Protein 5M3Q (pdb70)

B-factor: mean 19.43, std 13.29, range [6.08, 85.75]

Foldseek 3Di:
DAAAADPNHLQLLQQKADEQAEIEGEPDDCPRGVVVVCVVPPPPHFYQHAAALNHRRANQQWAAYNQEIEGAPSGDPVRVVSCCVGGDVRYHYDHDHWPPGHPLQAWADEQAEIEGQQPTDPVRVVVCCVRSVYHYHHDAALNHRSQSQAKEDELAAIEGFQNGDPVNQVVVCVVSVHHYDYDAFLQRHRRVNRAWYDYLADIYGHPSGDPVNVVVVCVRSVHD

CATH classification: 3.75.10.10

Solvent-accessible surface area: 9666 Å² total; per-residue (Å²): 42,38,83,0,51,5,73,135,30,28,50,0,10,10,25,2,14,14,6,16,19,0,0,0,0,5,87,47,48,58,111,60,2,37,52,22,0,49,79,81,0,113,139,95,15,50,32,1,115,4,33,0,33,58,53,118,59,0,9,74,34,4,9,13,4,107,70,0,0,0,0,21,75,92,3,60,102,151,12,10,107,82,0,112,130,32,6,46,150,117,16,110,13,81,81,6,96,29,204,88,36,26,7,13,16,0,6,13,17,8,9,119,7,0,0,0,12,42,96,8,127,192,121,11,45,112,54,0,34,104,10,0,30,12,107,22,57,82,50,52,1,21,136,63,58,54,0,10,8,34,2,7,11,4,27,55,0,0,1,0,4,55,162,6,55,114,144,67,21,82,116,4,28,92,60,14,67,11,78,16,55,33,14,26,0,18,159,53,31,46,43,0,14,2,0,3,14,11,4,39,107,10,0,0,0,0,78,52,3,39,73,95,18,18,67,61,0,60,84,12,0,163,34,115

Nearest PDB structures (foldseek):
  5m3q-assembly1_A  TM=1.004E+00  e=3.617E-48  Thermochaetoides thermophila DSM 1495
  8pv4-assembly1_CN  TM=9.825E-01  e=4.942E-41  Thermochaetoides thermophila DSM 1495
  6n8k-assembly1_y  TM=9.741E-01  e=3.025E-37  Saccharomyces cerevisiae S288C
  8esq-assembly1_y  TM=9.742E-01  e=9.336E-37  Schizosaccharomyces pombe
  4v8p-assembly4_HJ  TM=9.833E-01  e=1.460E-33  Tetrahymena thermophila

Organism: Chaetomium thermophilum (strain DSM 1495 / CBS 144.50 / IMI 039719) (NCBI:txid759272)

InterPro domains:
  IPR002769 Translation initiation factor IF6 [MF_00032] (1-246)
  IPR002769 Translation initiation factor IF6 [PF01912] (4-203)
  IPR002769 Translation initiation factor IF6 [PIRSF006413] (1-224)
  IPR002769 Translation initiation factor IF6 [PTHR10784] (1-245)
  IPR002769 Translation initiation factor IF6 [SM00654] (3-204)
  IPR002769 Translation initiation factor IF6 [TIGR00323] (4-224)
  IPR002769 Translation initiation factor IF6 [cd00527] (2-222)

Secondary structure (DSSP, 8-state):
-EEE-BTTB--HHHHEEE-SS-EEEESS--TTTHHHHHHHHTTTS-EEEE-BTTBS-HHHH-EE-SSEEEEETT--HHHHHHHHHHS-TT-EEEEE---SS-HHHHEEE-SSEEEE-TT--HHHHHHHHHHHT-EEEE--BTTBS-HHHHEEE-SS-EEE-TT--HHHHHHHHHHHTS-EEE--BTTTBS-HHHHEEE-SS-EEEETT--HHHHHHHHHHTT--

Radius of gyration: 15.74 Å; Cα contacts (8 Å, |Δi|>4): 594; chains: 1; bounding box: 33×43×39 Å

Sequence (224 aa):
AVRAQFENNSNEVGVFATLTNSYCLVVALGASENFYSVFEAELQDVIPICRTTIAGTRIIGRLTAGNRRKGLLVPTTTTDQQELQHLRNSLPDDIRRIQQRIEERLSALGNVIVCNDHTALIHPDLERETEEIIADVLGVEVFRQTIIADHVLVGSYMMALSNQGGLVHPKTSIIQDQDELSSLLGVPLVVAGSVNRGSNNVIGGGMVVNDWLAVTTGLDTTAPELSSVIEESVFRLG

Structure (mmCIF, N/CA/C/O backbone):
data_5M3Q
#
_entry.id   5M3Q
#
_cell.length_a   54.350
_cell.length_b   63.372
_cell.length_c   78.665
_cell.angle_alpha   90.000
_cell.angle_beta   90.000
_cell.angle_gamma   90.000
#
_symmetry.space_group_name_H-M   'P 21 21 21'
#
loop_
_entity.id
_entity.type
_entity.pdbx_description
1 polymer 'Eukaryotic translation initiation factor 6'
2 non-polymer 'SULFATE ION'
3 non-polymer GLYCEROL
4 water water
#
loop_
_atom_site.group_PDB
_atom_site.id
_atom_site.type_symbol
_atom_site.label_atom_id
_atom_site.label_alt_id
_atom_site.label_comp_id
_atom_site.label_asym_id
_atom_site.label_entity_id
_atom_site.label_seq_id
_atom_site.pdbx_PDB_ins_code
_atom_site.Cartn_x
_atom_site.Cartn_y
_atom_site.Cartn_z
_atom_site.occupancy
_atom_site.B_iso_or_equiv
_atom_site.auth_seq_id
_atom_site.auth_comp_id
_atom_site.auth_asym_id
_atom_site.auth_atom_id
_atom_site.pdbx_PDB_model_num
ATOM 1 N N . ALA A 1 2 ? -8.507 26.369 18.831 1.00 20.31 2 ALA A N 1
ATOM 2 C CA . ALA A 1 2 ? -7.539 25.539 18.092 1.00 16.55 2 ALA A CA 1
ATOM 3 C C . ALA A 1 2 ? -6.247 25.534 18.881 1.00 17.42 2 ALA A C 1
ATOM 4 O O . ALA A 1 2 ? -5.967 26.482 19.659 1.00 20.04 2 ALA A O 1
ATOM 6 N N . VAL A 1 3 ? -5.454 24.472 18.731 1.00 11.32 3 VAL A N 1
ATOM 7 C CA . VAL A 1 3 ? -4.229 24.282 19.489 1.00 11.91 3 VAL A CA 1
ATOM 8 C C . VAL A 1 3 ? -3.096 23.960 18.529 1.00 11.80 3 VAL A C 1
ATOM 9 O O . VAL A 1 3 ? -3.312 23.696 17.343 1.00 12.16 3 VAL A O 1
ATOM 13 N N . ARG A 1 4 ? -1.881 23.968 19.063 1.00 9.75 4 ARG A N 1
ATOM 14 C CA . ARG A 1 4 ? -0.646 23.749 18.310 1.00 8.74 4 ARG A CA 1
ATOM 15 C C . ARG A 1 4 ? 0.098 22.509 18.786 1.00 9.01 4 ARG A C 1
ATOM 16 O O . ARG A 1 4 ? 0.065 22.140 19.972 1.00 11.19 4 ARG A O 1
ATOM 24 N N . ALA A 1 5 ? 0.835 21.861 17.865 1.00 8.05 5 ALA A N 1
ATOM 25 C CA . ALA A 1 5 ? 1.602 20.687 18.221 1.00 9.68 5 ALA A CA 1
ATOM 26 C C . ALA A 1 5 ? 2.808 20.568 17.302 1.00 10.04 5 ALA A C 1
ATOM 27 O O . ALA A 1 5 ? 2.895 21.223 16.262 1.00 9.77 5 ALA A O 1
ATOM 29 N N . GLN A 1 6 ? 3.727 19.671 17.691 1.00 10.23 6 GLN A N 1
ATOM 30 C CA . GLN A 1 6 ? 4.923 19.394 16.912 1.00 10.54 6 GLN A CA 1
ATOM 31 C C . GLN A 1 6 ? 5.289 17.925 17.150 1.00 9.42 6 GLN A C 1
ATOM 32 O O . GLN A 1 6 ? 5.274 17.463 18.293 1.00 12.46 6 GLN A O 1
ATOM 38 N N . PHE A 1 7 ? 5.629 17.189 16.093 1.00 11.10 7 PHE A N 1
ATOM 39 C CA . PHE A 1 7 ? 6.064 15.811 16.240 1.00 11.32 7 PHE A CA 1
ATOM 40 C C . PHE A 1 7 ? 7.532 15.710 15.882 1.00 12.05 7 PHE A C 1
ATOM 41 O O . PHE A 1 7 ? 7.918 15.928 14.740 1.00 13.08 7 PHE A O 1
ATOM 49 N N . GLU A 1 8 ? 8.358 15.349 16.866 1.00 16.94 8 GLU A N 1
ATOM 50 C CA . GLU A 1 8 ? 9.804 15.170 16.646 1.00 23.37 8 GLU A CA 1
ATOM 51 C C . GLU A 1 8 ? 10.379 16.248 15.734 1.00 21.29 8 GLU A C 1
ATOM 52 O O . GLU A 1 8 ? 10.995 15.975 14.696 1.00 25.12 8 GLU A O 1
ATOM 58 N N A ASN A 1 9 ? 10.110 17.489 16.105 0.36 22.40 9 ASN A N 1
ATOM 59 N N B ASN A 1 9 ? 10.184 17.475 16.150 0.64 21.10 9 ASN A N 1
ATOM 60 C CA A ASN A 1 9 ? 10.686 18.661 15.428 0.36 22.55 9 ASN A CA 1
ATOM 61 C CA B ASN A 1 9 ? 10.714 18.676 15.467 0.64 22.02 9 ASN A CA 1
ATOM 62 C C A ASN A 1 9 ? 10.227 18.768 13.949 0.36 19.10 9 ASN A C 1
ATOM 63 C C B ASN A 1 9 ? 10.005 19.070 14.169 0.64 19.93 9 ASN A C 1
ATOM 64 O O A ASN A 1 9 ? 10.906 19.296 13.054 0.36 15.21 9 ASN A O 1
ATOM 65 O O B ASN A 1 9 ? 10.395 20.094 13.592 0.64 19.80 9 ASN A O 1
ATOM 74 N N . SER A 1 10 ? 8.997 18.334 13.696 1.00 12.23 10 SER A N 1
ATOM 75 C CA . SER A 1 10 ? 8.251 18.730 12.499 1.00 10.10 10 SER A CA 1
ATOM 76 C C . SER A 1 10 ? 6.911 19.345 12.882 1.00 10.65 10 SER A C 1
ATOM 77 O O . SER A 1 10 ? 6.183 18.786 13.709 1.00 10.58 10 SER A O 1
ATOM 80 N N . ASN A 1 11 ? 6.577 20.443 12.223 1.00 9.08 11 ASN A N 1
ATOM 81 C CA . ASN A 1 11 ? 5.262 21.082 12.394 1.00 8.87 11 ASN A CA 1
ATOM 82 C C . ASN A 1 11 ? 4.191 20.528 11.452 1.00 8.00 11 ASN A C 1
ATOM 83 O O . ASN A 1 11 ? 3.077 21.054 11.402 1.00 8.81 11 ASN A O 1
ATOM 88 N N . GLU A 1 12 ? 4.487 19.433 10.736 1.00 7.89 12 GLU A N 1
ATOM 89 C CA . GLU A 1 12 ? 3.525 18.886 9.797 1.00 7.79 12 GLU A CA 1
ATOM 90 C C . GLU A 1 12 ? 2.580 17.896 10.473 1.00 9.52 12 GLU A C 1
ATOM 91 O O . GLU A 1 12 ? 2.648 16.664 10.317 1.00 8.03 12 GLU A O 1
ATOM 97 N N . VAL A 1 13 ? 1.658 18.477 11.270 1.00 7.97 13 VAL A N 1
ATOM 98 C CA . VAL A 1 13 ? 0.821 17.657 12.161 1.00 8.13 13 VAL A CA 1
ATOM 99 C C . VAL A 1 13 ? 0.028 16.638 11.367 1.00 8.06 13 VAL A C 1
ATOM 100 O O . VAL A 1 13 ? -0.134 15.483 11.808 1.00 8.75 13 VAL A O 1
ATOM 104 N N . GLY A 1 14 ? -0.491 17.028 10.176 1.00 7.95 14 GLY A N 1
ATOM 105 C CA . GLY A 1 14 ? -1.294 16.125 9.367 1.00 7.86 14 GLY A CA 1
ATOM 106 C C . GLY A 1 14 ? -0.522 14.974 8.776 1.00 8.12 14 GLY A C 1
ATOM 107 O O . GLY A 1 14 ? -1.157 14.011 8.347 1.00 9.89 14 GLY A O 1
ATOM 108 N N . VAL A 1 15 ? 0.809 15.031 8.768 1.00 7.31 15 VAL A N 1
ATOM 109 C CA . VAL A 1 15 ? 1.573 13.884 8.296 1.00 8.49 15 VAL A CA 1
ATOM 110 C C . VAL A 1 15 ? 1.614 12.800 9.347 1.00 8.46 15 VAL A C 1
ATOM 111 O O . VAL A 1 15 ? 1.724 11.605 9.011 1.00 8.64 15 VAL A O 1
ATOM 115 N N . PHE A 1 16 ? 1.509 13.167 10.638 1.00 7.67 16 PHE A N 1
ATOM 116 C CA . PHE A 1 16 ? 1.752 12.236 11.755 1.00 7.83 16 PHE A CA 1
ATOM 117 C C . PHE A 1 16 ? 0.506 11.944 12.577 1.00 8.52 16 PHE A C 1
ATOM 118 O O . PHE A 1 16 ? 0.596 11.284 13.638 1.00 8.38 16 PHE A O 1
ATOM 126 N N . ALA A 1 17 ? -0.671 12.445 12.168 1.00 8.16 17 ALA A N 1
ATOM 127 C CA . ALA A 1 17 ? -1.899 12.198 12.895 1.00 7.51 17 ALA A CA 1
ATOM 128 C C . ALA A 1 17 ? -3.092 12.189 11.959 1.00 7.87 17 ALA A C 1
ATOM 129 O O . ALA A 1 17 ? -3.040 12.781 10.876 1.00 8.86 17 ALA A O 1
ATOM 131 N N . THR A 1 18 ? -4.165 11.480 12.365 1.00 9.77 18 THR A N 1
ATOM 132 C CA . THR A 1 18 ? -5.459 11.458 11.674 1.00 10.17 18 THR A CA 1
ATOM 133 C C . THR A 1 18 ? -6.505 11.782 12.731 1.00 13.15 18 THR A C 1
ATOM 134 O O . THR A 1 18 ? -6.489 11.180 13.804 1.00 16.84 18 THR A O 1
ATOM 138 N N . LEU A 1 19 ? -7.360 12.763 12.504 1.00 9.06 19 LEU A N 1
ATOM 139 C CA . LEU A 1 19 ? -8.405 13.127 13.451 1.00 9.01 19 LEU A CA 1
ATOM 140 C C . LEU A 1 19 ? -9.760 13.083 12.760 1.00 10.79 19 LEU A C 1
ATOM 141 O O . LEU A 1 19 ? -9.924 13.676 11.685 1.00 11.30 19 LEU A O 1
ATOM 146 N N . THR A 1 20 ? -10.695 12.341 13.331 1.00 9.20 20 THR A N 1
ATOM 147 C CA . THR A 1 20 ? -12.071 12.242 12.808 1.00 9.43 20 THR A CA 1
ATOM 148 C C . THR A 1 20 ? -13.033 12.554 13.943 1.00 9.42 20 THR A C 1
ATOM 149 O O . THR A 1 20 ? -12.641 12.855 15.092 1.00 10.42 20 THR A O 1
ATOM 153 N N . ASN A 1 21 ? -14.344 12.541 13.602 1.00 11.28 21 ASN A N 1
ATOM 154 C CA . ASN A 1 21 ? -15.322 12.780 14.656 1.00 11.82 21 ASN A CA 1
ATOM 155 C C . ASN A 1 21 ? -15.527 11.600 15.589 1.00 13.15 21 ASN A C 1
ATOM 156 O O . ASN A 1 21 ? -16.185 11.789 16.617 1.00 15.56 21 ASN A O 1
ATOM 161 N N . SER A 1 22 ? -14.889 10.457 15.327 1.00 10.28 22 SER A N 1
ATOM 162 C CA . SER A 1 22 ? -15.067 9.343 16.236 1.00 10.28 22 SER A CA 1
ATOM 163 C C . SER A 1 22 ? -13.763 8.732 16.738 1.00 10.32 22 SER A C 1
ATOM 164 O O . SER A 1 22 ? -13.836 7.873 17.649 1.00 11.69 22 SER A O 1
ATOM 167 N N . TYR A 1 23 ? -12.589 9.160 16.250 1.00 8.77 23 TYR A N 1
ATOM 168 C CA . TYR A 1 23 ? -11.329 8.595 16.772 1.00 9.74 23 TYR A CA 1
ATOM 169 C C . TYR A 1 23 ? -10.186 9.497 16.350 1.00 8.97 23 TYR A C 1
ATOM 170 O O . TYR A 1 23 ? -10.327 10.345 15.446 1.00 9.56 23 TYR A O 1
ATOM 179 N N . CYS A 1 24 ? -9.018 9.255 16.939 1.00 8.93 24 CYS A N 1
ATOM 180 C CA . CYS A 1 24 ? -7.798 9.975 16.610 1.00 9.06 24 CYS A CA 1
ATOM 181 C C . CYS A 1 24 ? -6.656 8.997 16.533 1.00 10.55 24 CYS A C 1
ATOM 182 O O . CYS A 1 24 ? -6.559 8.171 17.422 1.00 10.26 24 CYS A O 1
ATOM 185 N N . LEU A 1 25 ? -5.833 9.045 15.465 1.00 8.10 25 LEU A N 1
ATOM 186 C CA . LEU A 1 25 ? -4.625 8.233 15.379 1.00 7.84 25 LEU A CA 1
ATOM 187 C C . LEU A 1 25 ? -3.442 9.154 15.510 1.00 8.26 25 LEU A C 1
ATOM 188 O O . LEU A 1 25 ? -3.418 10.231 14.893 1.00 9.75 25 LEU A O 1
ATOM 193 N N A VAL A 1 26 ? -2.454 8.759 16.308 0.46 8.74 26 VAL A N 1
ATOM 194 N N B VAL A 1 26 ? -2.432 8.720 16.290 0.54 8.21 26 VAL A N 1
ATOM 195 C CA A VAL A 1 26 ? -1.213 9.539 16.343 0.46 9.48 26 VAL A CA 1
ATOM 196 C CA B VAL A 1 26 ? -1.212 9.505 16.570 0.54 7.54 26 VAL A CA 1
ATOM 197 C C A VAL A 1 26 ? -0.027 8.606 16.244 0.46 8.61 26 VAL A C 1
ATOM 198 C C B VAL A 1 26 ? 0.019 8.620 16.370 0.54 10.05 26 VAL A C 1
ATOM 199 O O A VAL A 1 26 ? -0.055 7.453 16.699 0.46 11.30 26 VAL A O 1
ATOM 200 O O B VAL A 1 26 ? 0.058 7.481 16.862 0.54 8.81 26 VAL A O 1
ATOM 207 N N . ALA A 1 27 ? 1.051 9.147 15.686 1.00 9.27 27 ALA A N 1
ATOM 208 C CA . ALA A 1 27 ? 2.268 8.384 15.481 1.00 9.63 27 ALA A CA 1
ATOM 209 C C . ALA A 1 27 ? 2.889 8.002 16.812 1.00 11.90 27 ALA A C 1
ATOM 210 O O . ALA A 1 27 ? 2.899 8.780 17.755 1.00 14.05 27 ALA A O 1
ATOM 212 N N . LEU A 1 28 ? 3.391 6.757 16.865 1.00 15.91 28 LEU A N 1
ATOM 213 C CA . LEU A 1 28 ? 4.208 6.365 18.009 1.00 19.30 28 LEU A CA 1
ATOM 214 C C . LEU A 1 28 ? 5.434 7.262 18.096 1.00 24.70 28 LEU A C 1
ATOM 215 O O . LEU A 1 28 ? 6.146 7.468 17.106 1.00 28.41 28 LEU A O 1
ATOM 220 N N . GLY A 1 29 ? 5.715 7.760 19.272 1.00 38.26 29 GLY A N 1
ATOM 221 C CA . GLY A 1 29 ? 6.984 8.460 19.386 1.00 45.05 29 GLY A CA 1
ATOM 222 C C . GLY A 1 29 ? 7.012 9.269 20.663 1.00 59.15 29 GLY A C 1
ATOM 223 O O . GLY A 1 29 ? 6.301 8.963 21.623 1.00 55.81 29 GLY A O 1
ATOM 224 N N . ALA A 1 30 ? 7.836 10.311 20.636 1.00 68.12 30 ALA A N 1
ATOM 225 C CA . ALA A 1 30 ? 7.961 11.205 21.777 1.00 69.20 30 ALA A CA 1
ATOM 226 C C . ALA A 1 30 ? 6.625 11.903 22.077 1.00 64.60 30 ALA A C 1
ATOM 227 O O . ALA A 1 30 ? 6.082 12.613 21.217 1.00 65.20 30 ALA A O 1
ATOM 229 N N . SER A 1 31 ? 6.110 11.690 23.311 1.00 49.28 31 SER A N 1
ATOM 230 C CA . SER A 1 31 ? 4.784 12.170 23.741 1.00 39.21 31 SER A CA 1
ATOM 231 C C . SER A 1 31 ? 4.682 13.688 23.761 1.00 31.84 31 SER A C 1
ATOM 232 O O . SER A 1 31 ? 3.581 14.263 23.620 1.00 37.50 31 SER A O 1
ATOM 235 N N . GLU A 1 32 ? 5.800 14.350 23.986 1.00 41.48 32 GLU A N 1
ATOM 236 C CA . GLU A 1 32 ? 5.787 15.729 24.454 1.00 46.81 32 GLU A CA 1
ATOM 237 C C . GLU A 1 32 ? 5.376 16.657 23.322 1.00 41.77 32 GLU A C 1
ATOM 238 O O . GLU A 1 32 ? 5.917 16.595 22.213 1.00 42.13 32 GLU A O 1
ATOM 244 N N . ASN A 1 33 ? 4.376 17.484 23.592 1.00 45.47 33 ASN A N 1
ATOM 245 C CA . ASN A 1 33 ? 3.841 18.449 22.633 1.00 33.16 33 ASN A CA 1
ATOM 246 C C . ASN A 1 33 ? 3.296 17.784 21.360 1.00 30.44 33 ASN A C 1
ATOM 247 O O . ASN A 1 33 ? 3.111 18.502 20.376 1.00 22.09 33 ASN A O 1
ATOM 252 N N . PHE A 1 34 ? 3.058 16.436 21.358 1.00 27.10 34 PHE A N 1
ATOM 253 C CA . PHE A 1 34 ? 2.272 15.760 20.295 1.00 21.62 34 PHE A CA 1
ATOM 254 C C . PHE A 1 34 ? 1.156 14.880 20.897 1.00 12.94 34 PHE A C 1
ATOM 255 O O . PHE A 1 34 ? 0.078 15.410 21.039 1.00 14.78 34 PHE A O 1
ATOM 263 N N . TYR A 1 35 ? 1.340 13.591 21.249 1.00 15.17 35 TYR A N 1
ATOM 264 C CA . TYR A 1 35 ? 0.235 12.863 21.901 1.00 12.68 35 TYR A CA 1
ATOM 265 C C . TYR A 1 35 ? -0.377 13.662 23.061 1.00 13.76 35 TYR A C 1
ATOM 266 O O . TYR A 1 35 ? -1.612 13.711 23.189 1.00 14.10 35 TYR A O 1
ATOM 275 N N . SER A 1 36 ? 0.458 14.267 23.918 1.00 14.88 36 SER A N 1
ATOM 276 C CA . SER A 1 36 ? -0.066 15.012 25.082 1.00 12.36 36 SER A CA 1
ATOM 277 C C . SER A 1 36 ? -1.062 16.093 24.686 1.00 13.67 36 SER A C 1
ATOM 278 O O . SER A 1 36 ? -1.989 16.421 25.430 1.00 14.17 36 SER A O 1
ATOM 281 N N . VAL A 1 37 ? -0.820 16.756 23.550 1.00 12.45 37 VAL A N 1
ATOM 282 C CA . VAL A 1 37 ? -1.729 17.801 23.106 1.00 12.52 37 VAL A CA 1
ATOM 283 C C . VAL A 1 37 ? -3.086 17.211 22.755 1.00 11.79 37 VAL A C 1
ATOM 284 O O . VAL A 1 37 ? -4.128 17.734 23.157 1.00 13.07 37 VAL A O 1
ATOM 288 N N . PHE A 1 38 ? -3.094 16.139 21.948 1.00 10.99 38 PH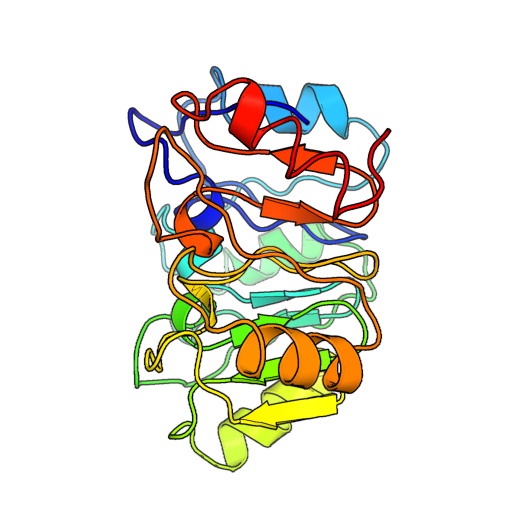E A N 1
ATOM 289 C CA . PHE A 1 38 ? -4.369 15.495 21.624 1.00 10.30 38 PHE A CA 1
ATOM 290 C C . PHE A 1 38 ? -5.076 14.986 22.884 1.00 11.62 38 PHE A C 1
ATOM 291 O O . PHE A 1 38 ? -6.307 15.127 22.990 1.00 13.22 38 PHE A O 1
ATOM 299 N N . GLU A 1 39 ? -4.324 14.326 23.799 1.00 11.17 39 GLU A N 1
ATOM 300 C CA . GLU A 1 39 ? -4.950 13.761 25.003 1.00 12.32 39 GLU A CA 1
ATOM 301 C C . GLU A 1 39 ? -5.569 14.848 25.884 1.00 14.91 39 GLU A C 1
ATOM 302 O O . GLU A 1 39 ? -6.692 14.672 26.395 1.00 17.49 39 GLU A O 1
ATOM 308 N N . ALA A 1 40 ? -4.905 16.006 25.977 1.00 12.91 40 ALA A N 1
ATOM 309 C CA . ALA A 1 40 ? -5.440 17.092 26.808 1.00 15.59 40 ALA A CA 1
ATOM 310 C C . ALA A 1 40 ? -6.764 17.587 26.263 1.00 17.62 40 ALA A C 1
ATOM 311 O O . ALA A 1 40 ? -7.686 17.905 27.028 1.00 22.19 40 ALA A O 1
ATOM 313 N N . GLU A 1 41 ? -6.917 17.589 24.932 1.00 14.43 41 GLU A N 1
ATOM 314 C CA . GLU A 1 41 ? -8.168 18.037 24.355 1.00 17.86 41 GLU A CA 1
ATOM 315 C C . GLU A 1 41 ? -9.218 16.926 24.280 1.00 20.25 41 GLU A C 1
ATOM 316 O O . GLU A 1 41 ? -10.408 17.197 24.482 1.00 26.60 41 GLU A O 1
ATOM 322 N N . LEU A 1 42 ? -8.831 15.684 24.019 1.00 16.20 42 LEU A N 1
ATOM 323 C CA . LEU A 1 42 ? -9.776 14.604 23.701 1.00 16.05 42 LEU A CA 1
ATOM 324 C C . LEU A 1 42 ? -9.998 13.576 24.807 1.00 30.00 42 LEU A C 1
ATOM 325 O O . LEU A 1 42 ? -10.762 12.619 24.582 1.00 33.51 42 LEU A O 1
ATOM 330 N N . GLN A 1 43 ? -9.332 13.695 25.958 1.00 25.43 43 GLN A N 1
ATOM 331 C CA . GLN A 1 43 ? -9.418 12.634 26.963 1.00 38.25 43 GLN A CA 1
ATOM 332 C C . GLN A 1 43 ? -10.862 12.261 27.265 1.00 30.57 43 GLN A C 1
ATOM 333 O O . GLN A 1 43 ? -11.690 13.117 27.583 1.00 31.51 43 GLN A O 1
ATOM 339 N N . ASP A 1 44 ? -11.142 10.968 27.158 1.00 44.75 44 ASP A N 1
ATOM 340 C CA . ASP A 1 44 ? -12.465 10.388 27.317 1.00 56.67 44 ASP A CA 1
ATOM 341 C C . ASP A 1 44 ? -13.272 10.505 26.026 1.00 48.07 44 ASP A C 1
ATOM 342 O O . ASP A 1 44 ? -13.894 9.523 25.608 1.00 62.45 44 ASP A O 1
ATOM 347 N N . VAL A 1 45 ? -13.236 11.671 25.365 1.00 19.33 45 VAL A N 1
ATOM 348 C CA . VAL A 1 45 ? -14.312 12.040 24.450 1.00 17.33 45 VAL A CA 1
ATOM 349 C C . VAL A 1 45 ? -14.373 11.070 23.260 1.00 16.02 45 VAL A C 1
ATOM 350 O O . VAL A 1 45 ? -15.452 10.569 22.871 1.00 18.87 45 VAL A O 1
ATOM 354 N N . ILE A 1 46 ? -13.238 10.911 22.586 1.00 13.84 46 ILE A N 1
ATOM 355 C CA . ILE A 1 46 ? -13.057 9.876 21.563 1.00 13.47 46 ILE A CA 1
ATOM 356 C C . ILE A 1 46 ? -11.738 9.164 21.863 1.00 13.01 46 ILE A C 1
ATOM 357 O O . ILE A 1 46 ? -10.834 9.727 22.494 1.00 13.22 46 ILE A O 1
ATOM 362 N N . PRO A 1 47 ? -11.568 7.939 21.385 1.00 11.33 47 PRO A N 1
ATOM 363 C CA . PRO A 1 47 ? -10.318 7.239 21.645 1.00 11.55 47 PRO A CA 1
ATOM 364 C C . PRO A 1 47 ? -9.172 7.749 20.793 1.00 9.59 47 PRO A C 1
ATOM 365 O O . PRO A 1 47 ? -9.368 8.137 19.614 1.00 11.71 47 PRO A O 1
ATOM 369 N N . ILE A 1 48 ? -7.979 7.689 21.357 1.00 10.13 48 ILE A N 1
ATOM 370 C CA . ILE A 1 48 ? -6.726 7.947 20.656 1.00 8.66 48 ILE A CA 1
ATOM 371 C C . ILE A 1 48 ? -5.993 6.632 20.526 1.00 9.60 48 ILE A C 1
ATOM 372 O O . ILE A 1 48 ? -5.798 5.920 21.527 1.00 15.63 48 ILE A O 1
ATOM 377 N N . CYS A 1 49 ? -5.549 6.300 19.322 1.00 9.91 49 CYS A N 1
ATOM 378 C CA . CYS A 1 49 ? -4.740 5.097 19.081 1.00 9.84 49 CYS A CA 1
ATOM 379 C C . CYS A 1 49 ? -3.349 5.553 18.702 1.00 9.31 49 CYS A C 1
ATOM 380 O O . CYS A 1 49 ? -3.195 6.211 17.662 1.00 10.07 49 CYS A O 1
ATOM 383 N N . ARG A 1 50 ? -2.335 5.139 19.468 1.00 8.95 50 ARG A N 1
ATOM 384 C CA . ARG A 1 50 ? -0.935 5.405 19.144 1.00 8.25 50 ARG A CA 1
ATOM 385 C C . ARG A 1 50 ? -0.435 4.252 18.299 1.00 9.93 50 ARG A C 1
ATOM 386 O O . ARG A 1 50 ? -0.487 3.082 18.732 1.00 12.40 50 ARG A O 1
ATOM 394 N N . THR A 1 51 ? -0.008 4.546 17.074 1.00 9.33 51 THR A N 1
ATOM 395 C CA . THR A 1 51 ? 0.159 3.453 16.112 1.00 9.43 51 THR A CA 1
ATOM 396 C C . THR A 1 51 ? 1.361 3.734 15.205 1.00 9.62 51 THR A C 1
ATOM 397 O O . THR A 1 51 ? 1.789 4.886 15.033 1.00 10.49 51 THR A O 1
ATOM 401 N N . THR A 1 52 ? 1.848 2.672 14.594 1.00 9.88 52 THR A N 1
ATOM 402 C CA . THR A 1 52 ? 2.615 2.727 13.350 1.00 10.59 52 THR A CA 1
ATOM 403 C C . THR A 1 52 ? 1.690 2.306 12.216 1.00 10.08 52 THR A C 1
ATOM 404 O O . THR A 1 52 ? 0.603 1.751 12.437 1.00 11.86 52 THR A O 1
ATOM 408 N N . ILE A 1 53 ? 2.110 2.612 10.981 1.00 9.60 53 ILE A N 1
ATOM 409 C CA . ILE A 1 53 ? 1.421 2.132 9.771 1.00 9.94 53 ILE A CA 1
ATOM 410 C C . ILE A 1 53 ? 2.510 1.677 8.825 1.00 10.73 53 ILE A C 1
ATOM 411 O O . ILE A 1 53 ? 3.466 2.432 8.561 1.00 11.05 53 ILE A O 1
ATOM 416 N N . ALA A 1 54 ? 2.467 0.384 8.460 1.00 11.75 54 ALA A N 1
ATOM 417 C CA . ALA A 1 54 ? 3.517 -0.245 7.650 1.00 11.77 54 ALA A CA 1
ATOM 418 C C . ALA A 1 54 ? 4.871 -0.122 8.315 1.00 13.52 54 ALA A C 1
ATOM 419 O O . ALA A 1 54 ? 5.920 0.001 7.643 1.00 15.17 54 ALA A O 1
ATOM 421 N N . GLY A 1 55 ? 4.856 -0.143 9.637 1.00 11.64 55 GLY A N 1
ATOM 422 C CA . GLY A 1 55 ? 6.031 -0.012 10.484 1.00 14.03 55 GLY A CA 1
ATOM 423 C C . GLY A 1 55 ? 6.606 1.383 10.613 1.00 13.01 55 GLY A C 1
ATOM 424 O O . GLY A 1 55 ? 7.605 1.565 11.315 1.00 15.91 55 GLY A O 1
ATOM 425 N N . THR A 1 56 ? 5.973 2.372 9.986 1.00 10.94 56 THR A N 1
ATOM 426 C CA . THR A 1 56 ? 6.463 3.750 9.990 1.00 11.63 56 THR A CA 1
ATOM 427 C C . THR A 1 56 ? 5.641 4.610 10.923 1.00 9.42 56 THR A C 1
ATOM 428 O O . THR A 1 56 ? 4.548 4.240 11.356 1.00 11.44 56 THR A O 1
ATOM 432 N N . ARG A 1 57 ? 6.173 5.816 11.178 1.00 8.60 57 ARG A N 1
ATOM 433 C CA . ARG A 1 57 ? 5.492 6.836 11.963 1.00 9.08 57 ARG A CA 1
ATOM 434 C C . ARG A 1 57 ? 4.658 7.785 11.088 1.00 8.95 57 ARG A C 1
ATOM 435 O O . ARG A 1 57 ? 4.139 8.780 11.603 1.00 11.37 57 ARG A O 1
ATOM 443 N N . ILE A 1 58 ? 4.549 7.515 9.775 1.00 9.24 58 ILE A N 1
ATOM 444 C CA . ILE A 1 58 ? 3.939 8.498 8.849 1.00 10.40 58 ILE A CA 1
ATOM 445 C C . ILE A 1 58 ? 2.453 8.260 8.772 1.00 10.64 58 ILE A C 1
ATOM 446 O O . ILE A 1 58 ? 1.880 7.971 7.709 1.00 12.43 58 ILE A O 1
ATOM 451 N N . ILE A 1 59 ? 1.787 8.373 9.898 1.00 9.45 59 ILE A N 1
ATOM 452 C CA . ILE A 1 59 ? 0.493 7.674 9.920 1.00 10.33 59 ILE A CA 1
ATOM 453 C C . ILE A 1 59 ? -0.652 8.526 9.352 1.00 12.38 59 ILE A C 1
ATOM 454 O O . ILE A 1 59 ? -1.594 7.981 8.785 1.00 14.09 59 ILE A O 1
ATOM 459 N N . GLY A 1 60 ? -0.576 9.858 9.411 1.00 10.68 60 GLY A N 1
ATOM 460 C CA . GLY A 1 60 ? -1.543 10.688 8.733 1.00 9.35 60 GLY A CA 1
ATOM 461 C C . GLY A 1 60 ? -1.410 10.653 7.225 1.00 10.64 60 GLY A C 1
ATOM 462 O O . GLY A 1 60 ? -2.394 10.585 6.488 1.00 13.24 60 GLY A O 1
ATOM 463 N N . ARG A 1 61 ? -0.185 10.740 6.729 1.00 8.70 61 ARG A N 1
ATOM 464 C CA . ARG A 1 61 ? -0.014 10.719 5.274 1.00 10.32 61 ARG A CA 1
ATOM 465 C C . ARG A 1 61 ? -0.303 9.357 4.658 1.00 8.78 61 ARG A C 1
ATOM 466 O O . ARG A 1 61 ? -0.620 9.270 3.454 1.00 9.83 61 ARG A O 1
ATOM 474 N N . LEU A 1 62 ? -0.215 8.291 5.439 1.00 8.34 62 LEU A N 1
ATOM 475 C CA . LEU A 1 62 ? -0.504 6.970 4.885 1.00 8.24 62 LEU A CA 1
ATOM 476 C C . LEU A 1 62 ? -1.946 6.531 5.020 1.00 11.40 62 LEU A C 1
ATOM 477 O O . LEU A 1 62 ? -2.267 5.501 4.423 1.00 15.04 62 LEU A O 1
ATOM 482 N N . THR A 1 63 ? -2.809 7.298 5.664 1.00 10.80 63 THR A N 1
ATOM 483 C CA . THR A 1 63 ? -4.204 6.855 5.881 1.00 10.29 63 THR A CA 1
ATOM 484 C C . THR A 1 63 ? -5.187 7.942 5.487 1.00 10.95 63 THR A C 1
ATOM 485 O O . THR A 1 63 ? -4.833 9.104 5.304 1.00 13.57 63 THR A O 1
ATOM 489 N N . ALA A 1 64 ? -6.440 7.560 5.339 1.00 10.22 64 ALA A N 1
ATOM 490 C CA . ALA A 1 64 ? -7.520 8.495 5.137 1.00 10.54 64 ALA A CA 1
ATOM 491 C C . ALA A 1 64 ? -8.720 7.922 5.849 1.00 11.47 64 ALA A C 1
ATOM 492 O O . ALA A 1 64 ? -9.067 6.754 5.607 1.00 12.00 64 ALA A O 1
ATOM 494 N N . GLY A 1 65 ? -9.395 8.732 6.657 1.00 9.54 65 GLY A N 1
ATOM 495 C CA . GLY A 1 65 ? -10.540 8.243 7.406 1.00 11.81 65 GLY A CA 1
ATOM 496 C C . GLY A 1 65 ? -11.547 9.310 7.779 1.00 10.58 65 GLY A C 1
ATOM 497 O O . GLY A 1 65 ? -11.282 10.526 7.692 1.00 13.53 65 GLY A O 1
ATOM 498 N N . ASN A 1 66 ? -12.723 8.835 8.135 1.00 10.46 66 ASN A N 1
ATOM 499 C CA . ASN A 1 66 ? -13.757 9.703 8.683 1.00 10.25 66 ASN A CA 1
ATOM 500 C C . ASN A 1 66 ? -14.413 8.981 9.836 1.00 13.17 66 ASN A C 1
ATOM 501 O O . ASN A 1 66 ? -13.853 8.021 10.372 1.00 13.25 66 ASN A O 1
ATOM 506 N N A ARG A 1 67 ? -15.601 9.451 10.244 0.47 13.45 67 ARG A N 1
ATOM 507 N N B ARG A 1 67 ? -15.590 9.436 10.264 0.53 13.08 67 ARG A N 1
ATOM 508 C CA A ARG A 1 67 ? -16.262 8.886 11.408 0.47 16.29 67 ARG A CA 1
ATOM 509 C CA B ARG A 1 67 ? -16.161 8.833 11.454 0.53 16.04 67 ARG A CA 1
ATOM 510 C C A ARG A 1 67 ? -16.646 7.436 11.189 0.47 15.07 67 ARG A C 1
ATOM 511 C C B ARG A 1 67 ? -16.691 7.430 11.196 0.53 15.63 67 ARG A C 1
ATOM 512 O O A ARG A 1 67 ? -16.752 6.710 12.179 0.47 18.81 67 ARG A O 1
ATOM 513 O O B ARG A 1 67 ? -16.988 6.737 12.172 0.53 20.50 67 ARG A O 1
ATOM 528 N N . LYS A 1 68 ? -16.828 6.999 9.930 1.00 13.84 68 LYS A N 1
ATOM 529 C CA . LYS A 1 68 ? -17.350 5.700 9.546 1.00 13.78 68 LYS A CA 1
ATOM 530 C C . LYS A 1 68 ? -16.318 4.654 9.135 1.00 15.65 68 LYS A C 1
ATOM 531 O O . LYS A 1 68 ? -16.595 3.446 9.265 1.00 16.87 68 LYS A O 1
ATOM 537 N N . GLY A 1 69 ? -15.166 5.077 8.589 1.00 13.78 69 GLY A N 1
ATOM 538 C CA . GLY A 1 69 ? -14.249 4.129 7.995 1.00 14.20 69 GLY A CA 1
ATOM 539 C C . GLY A 1 69 ? -12.840 4.684 7.992 1.00 11.82 69 GLY A C 1
ATOM 540 O O . GLY A 1 69 ? -12.611 5.865 8.252 1.00 13.03 69 GLY A O 1
ATOM 541 N N . LEU A 1 70 ? -11.899 3.789 7.756 1.00 10.11 70 LEU A N 1
ATOM 542 C CA . LEU A 1 70 ? -10.468 4.094 7.770 1.00 8.51 70 LEU A CA 1
ATOM 543 C C . LEU A 1 70 ? -9.799 3.280 6.682 1.00 9.72 70 LEU A C 1
ATOM 544 O O . LEU A 1 70 ? -9.889 2.052 6.669 1.00 11.51 70 LEU A O 1
ATOM 549 N N . LEU A 1 71 ? -9.160 3.967 5.753 1.00 9.29 71 LEU A N 1
ATOM 550 C CA . LEU A 1 71 ? -8.383 3.340 4.696 1.00 8.79 71 LEU A CA 1
ATOM 551 C C . LEU A 1 71 ? -6.911 3.358 5.055 1.00 9.21 71 LEU A C 1
ATOM 552 O O . LEU A 1 71 ? -6.380 4.407 5.472 1.00 9.45 71 LEU A O 1
ATOM 557 N N . VAL A 1 72 ? -6.249 2.229 4.864 1.00 9.42 72 VAL A N 1
ATOM 558 C CA . VAL A 1 72 ? -4.833 2.060 5.216 1.00 9.51 72 VAL A CA 1
ATOM 559 C C . VAL A 1 72 ? -4.152 1.383 4.033 1.00 9.91 72 VAL A C 1
ATOM 560 O O . VAL A 1 72 ? -4.808 0.732 3.199 1.00 11.68 72 VAL A O 1
ATOM 564 N N . PRO A 1 73 ? -2.840 1.478 3.928 1.00 9.83 73 PRO A N 1
ATOM 565 C CA . PRO A 1 73 ? -2.171 0.851 2.767 1.00 11.37 73 PRO A CA 1
ATOM 566 C C . PRO A 1 73 ? -2.108 -0.677 2.879 1.00 10.42 73 PRO A C 1
ATOM 567 O O . PRO A 1 73 ? -2.275 -1.280 3.938 1.00 11.20 73 PRO A O 1
ATOM 571 N N . THR A 1 74 ? -1.839 -1.306 1.709 1.00 12.73 74 THR A N 1
ATOM 572 C CA . THR A 1 74 ? -1.742 -2.761 1.687 1.00 11.68 74 THR A CA 1
ATOM 573 C C . THR A 1 74 ? -0.617 -3.295 2.553 1.00 13.49 74 THR A C 1
ATOM 574 O O . THR A 1 74 ? -0.717 -4.442 3.030 1.00 17.07 74 THR A O 1
ATOM 578 N N . THR A 1 75 ? 0.424 -2.503 2.810 1.00 14.47 75 THR A N 1
ATOM 579 C CA . THR A 1 75 ? 1.550 -2.884 3.647 1.00 12.90 75 THR A CA 1
ATOM 580 C C . THR A 1 75 ? 1.263 -2.726 5.139 1.00 13.71 75 THR A C 1
ATOM 581 O O . THR A 1 75 ? 2.184 -2.998 5.938 1.00 16.31 75 THR A O 1
ATOM 585 N N . THR A 1 76 ? 0.067 -2.260 5.525 1.00 10.22 76 THR A N 1
ATOM 586 C CA . THR A 1 76 ? -0.294 -2.279 6.963 1.00 8.91 76 THR A CA 1
ATOM 587 C C . THR A 1 76 ? -0.230 -3.714 7.474 1.00 10.08 76 THR A C 1
ATOM 588 O O . THR A 1 76 ? -0.760 -4.614 6.828 1.00 12.98 76 THR 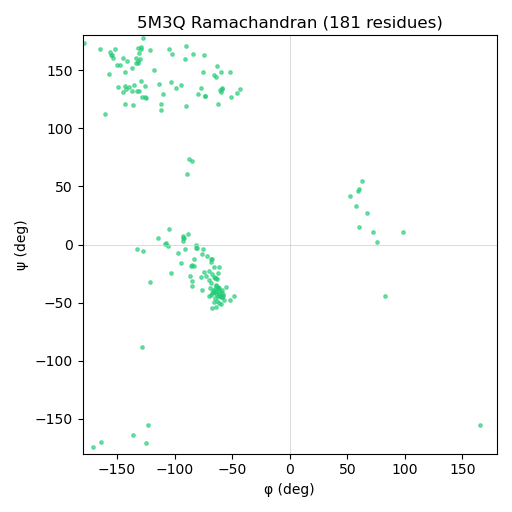A O 1
ATOM 592 N N . THR A 1 77 ? 0.392 -3.892 8.640 1.00 10.74 77 THR A N 1
ATOM 593 C CA . THR A 1 77 ? 0.603 -5.259 9.129 1.00 11.71 77 THR A CA 1
ATOM 594 C C . THR A 1 77 ? -0.634 -5.778 9.868 1.00 12.21 77 THR A C 1
ATOM 595 O O . THR A 1 77 ? -1.487 -5.003 10.339 1.00 12.41 77 THR A O 1
ATOM 599 N N . ASP A 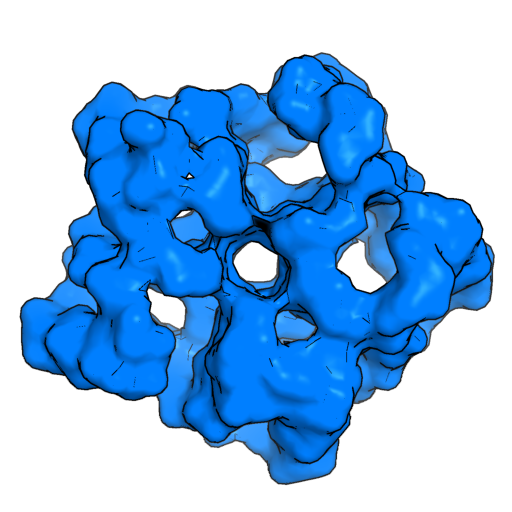1 78 ? -0.663 -7.118 10.043 1.00 14.36 78 ASP A N 1
ATOM 600 C CA . ASP A 1 78 ? -1.718 -7.707 10.851 1.00 13.39 78 ASP A CA 1
ATOM 601 C C . ASP A 1 78 ? -1.677 -7.175 12.288 1.00 11.95 78 ASP A C 1
ATOM 602 O O . ASP A 1 78 ? -2.742 -6.908 12.849 1.00 13.71 78 ASP A O 1
ATOM 607 N N A GLN A 1 79 ? -0.466 -7.055 12.904 0.65 10.70 79 GLN A N 1
ATOM 608 N N B GLN A 1 79 ? -0.508 -6.939 12.867 0.35 11.87 79 GLN A N 1
ATOM 609 C CA A GLN A 1 79 ? -0.322 -6.415 14.235 0.65 10.72 79 GLN A CA 1
ATOM 610 C CA B GLN A 1 79 ? -0.495 -6.435 14.243 0.35 12.02 79 GLN A CA 1
ATOM 611 C C A GLN A 1 79 ? -1.057 -5.070 14.236 0.65 11.92 79 GLN A C 1
ATOM 612 C C B GLN A 1 79 ? -0.903 -4.953 14.319 0.35 10.35 79 GLN A C 1
ATOM 613 O O A GLN A 1 79 ? -1.948 -4.822 15.077 0.65 9.90 79 GLN A O 1
ATOM 614 O O B GLN A 1 79 ? -1.443 -4.481 15.327 0.35 11.28 79 GLN A O 1
ATOM 625 N N . GLU A 1 80 ? -0.724 -4.202 13.245 1.00 10.82 80 GLU A N 1
ATOM 626 C CA . GLU A 1 80 ? -1.256 -2.859 13.267 1.00 9.88 80 GLU A CA 1
ATOM 627 C C . GLU A 1 80 ? -2.761 -2.875 13.116 1.00 10.86 80 GLU A C 1
ATOM 628 O O . GLU A 1 80 ? -3.459 -2.090 13.796 1.00 11.23 80 GLU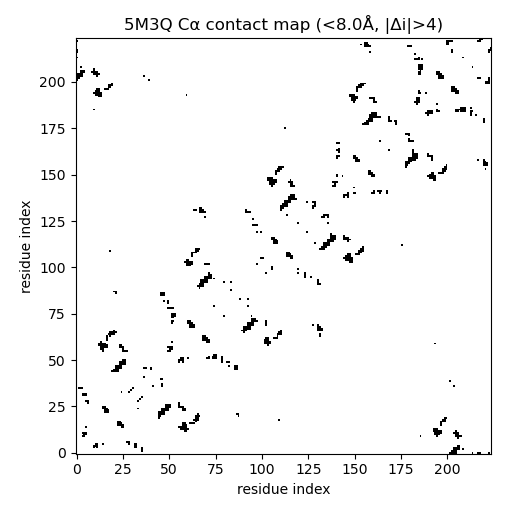 A O 1
ATOM 634 N N . LEU A 1 81 ? -3.307 -3.725 12.209 1.00 9.94 81 LEU A N 1
ATOM 635 C CA . LEU A 1 81 ? -4.755 -3.796 12.048 1.00 10.77 81 LEU A CA 1
ATOM 636 C C . LEU A 1 81 ? -5.442 -4.247 13.331 1.00 10.48 81 LEU A C 1
ATOM 637 O O . LEU A 1 81 ? -6.482 -3.692 13.690 1.00 12.01 81 LEU A O 1
ATOM 642 N N . GLN A 1 82 ? -4.878 -5.249 14.017 1.00 10.23 82 GLN A N 1
ATOM 643 C CA . GLN A 1 82 ? -5.510 -5.734 15.236 1.00 11.09 82 GLN A CA 1
ATOM 644 C C . GLN A 1 82 ? -5.511 -4.660 16.312 1.00 9.81 82 GLN A C 1
ATOM 645 O O . GLN A 1 82 ? -6.485 -4.524 17.069 1.00 11.19 82 GLN A O 1
ATOM 651 N N . HIS A 1 83 ? -4.414 -3.890 16.396 1.00 9.77 83 HIS A N 1
ATOM 652 C CA . HIS A 1 83 ? -4.338 -2.817 17.374 1.00 11.55 83 HIS A CA 1
ATOM 653 C C . HIS A 1 83 ? -5.304 -1.687 17.045 1.00 10.01 83 HIS A C 1
ATOM 654 O O . HIS A 1 83 ? -6.006 -1.208 17.951 1.00 10.93 83 HIS A O 1
ATOM 661 N N . LEU A 1 84 ? -5.387 -1.281 15.764 1.00 9.24 84 LEU A N 1
ATOM 662 C CA . LEU A 1 84 ? -6.374 -0.292 15.381 1.00 8.04 84 LEU A CA 1
ATOM 663 C C . LEU A 1 84 ? -7.776 -0.752 15.746 1.00 9.95 84 LEU A C 1
ATOM 664 O O . LEU A 1 84 ? -8.566 0.026 16.301 1.00 11.08 84 LEU A O 1
ATOM 669 N N . ARG A 1 85 ? -8.127 -2.000 15.402 1.00 9.42 85 ARG A N 1
ATOM 670 C CA . ARG A 1 85 ? -9.466 -2.495 15.694 1.00 11.25 85 ARG A CA 1
ATOM 671 C C . ARG A 1 85 ? -9.733 -2.533 17.195 1.00 12.12 85 ARG A C 1
ATOM 672 O O . ARG A 1 85 ? -10.841 -2.198 17.629 1.00 14.26 85 ARG A O 1
ATOM 680 N N . ASN A 1 86 ? -8.724 -2.863 17.992 1.00 10.10 86 ASN A N 1
ATOM 681 C CA . ASN A 1 86 ? -8.938 -2.891 19.429 1.00 10.46 86 ASN A CA 1
ATOM 682 C C . ASN A 1 86 ? -9.167 -1.518 20.023 1.00 11.92 86 ASN A C 1
ATOM 683 O O . ASN A 1 86 ? -9.909 -1.377 21.010 1.00 14.93 86 ASN A O 1
ATOM 688 N N . SER A 1 87 ? -8.531 -0.488 19.450 1.00 9.70 87 SER A N 1
ATOM 689 C CA . SER A 1 87 ? -8.636 0.870 19.984 1.00 9.90 87 SER A CA 1
ATOM 690 C C . SER A 1 87 ? -9.846 1.647 19.500 1.00 10.89 87 SER A C 1
ATOM 691 O O . SER A 1 87 ? -10.357 2.486 20.257 1.00 15.38 87 SER A O 1
ATOM 694 N N . LEU A 1 88 ? -10.305 1.389 18.259 1.00 11.12 88 LEU A N 1
ATOM 695 C CA . LEU A 1 88 ? -11.295 2.208 17.615 1.00 11.60 88 LEU A CA 1
ATOM 696 C C . LEU A 1 88 ? -12.681 1.664 17.916 1.00 13.19 88 LEU A C 1
ATOM 697 O O . LEU A 1 88 ? -12.854 0.484 18.250 1.00 15.12 88 LEU A O 1
ATOM 702 N N . PRO A 1 89 ? -13.712 2.490 17.777 1.00 12.57 89 PRO A N 1
ATOM 703 C CA . PRO A 1 89 ? -15.080 1.984 17.933 1.00 14.79 89 PRO A CA 1
ATOM 704 C C . PRO A 1 89 ? -15.343 0.743 17.061 1.00 14.10 89 PRO A C 1
ATOM 705 O O . PRO A 1 89 ? -14.850 0.605 15.932 1.00 14.33 89 PRO A O 1
ATOM 709 N N . ASP A 1 90 ? -16.216 -0.159 17.565 1.00 19.66 90 ASP A N 1
ATOM 710 C CA . ASP A 1 90 ? -16.435 -1.403 16.830 1.00 18.30 90 ASP A CA 1
ATOM 711 C C . ASP A 1 90 ? -17.088 -1.218 15.469 1.00 20.14 90 ASP A C 1
ATOM 712 O O . ASP A 1 90 ? -16.946 -2.090 14.600 1.00 27.35 90 ASP A O 1
ATOM 717 N N . ASP A 1 91 ? -17.745 -0.099 15.218 1.00 18.29 91 ASP A N 1
ATOM 718 C CA . ASP A 1 91 ? -18.403 0.042 13.930 1.00 22.75 91 ASP A CA 1
ATOM 719 C C . ASP A 1 91 ? -17.539 0.733 12.863 1.00 23.93 91 ASP A C 1
ATOM 720 O O . ASP A 1 91 ? -18.029 1.010 11.769 1.00 26.56 91 ASP A O 1
ATOM 725 N N . ILE A 1 92 ? -16.262 1.000 13.116 1.00 16.41 92 ILE A N 1
ATOM 726 C CA . ILE A 1 92 ? -15.418 1.555 12.062 1.00 14.74 92 ILE A CA 1
ATOM 727 C C . ILE A 1 92 ? -15.040 0.456 11.089 1.00 15.74 92 ILE A C 1
ATOM 728 O O . ILE A 1 92 ? -14.486 -0.575 11.501 1.00 17.87 92 ILE A O 1
ATOM 733 N N A ARG A 1 93 ? -15.327 0.665 9.805 0.44 12.88 93 ARG A N 1
ATOM 734 N N B ARG A 1 93 ? -15.212 0.717 9.792 0.56 12.22 93 ARG A N 1
ATOM 735 C CA A ARG A 1 93 ? -14.795 -0.195 8.763 0.44 14.20 93 ARG A CA 1
ATOM 736 C CA B ARG A 1 93 ? -14.769 -0.210 8.762 0.56 14.29 93 ARG A CA 1
ATOM 737 C C A ARG A 1 93 ? -13.333 0.181 8.533 0.44 14.51 93 ARG A C 1
ATOM 738 C C B ARG A 1 93 ? -13.332 0.097 8.339 0.56 12.72 93 ARG A C 1
ATOM 739 O O A ARG A 1 93 ? -13.064 1.348 8.227 0.44 12.15 93 ARG A O 1
ATOM 740 O O B ARG A 1 93 ? -13.077 1.106 7.668 0.56 11.98 93 ARG A O 1
ATOM 755 N N . ILE A 1 94 ? -12.395 -0.772 8.724 1.00 13.86 94 ILE A N 1
ATOM 756 C CA . ILE A 1 94 ? -10.962 -0.564 8.466 1.00 13.21 94 ILE A CA 1
ATOM 757 C C . ILE A 1 94 ? -10.558 -1.468 7.318 1.00 15.76 94 ILE A C 1
ATOM 758 O O . ILE A 1 94 ? -10.716 -2.694 7.422 1.00 17.26 94 ILE A O 1
ATOM 763 N N A GLN A 1 95 ? -10.052 -0.881 6.217 0.58 12.71 95 GLN A N 1
ATOM 764 N N B GLN A 1 95 ? -10.032 -0.909 6.243 0.42 13.44 95 GLN A N 1
ATOM 765 C CA A GLN A 1 95 ? -9.785 -1.591 4.966 0.58 13.63 95 GLN A CA 1
ATOM 766 C CA B GLN A 1 95 ? -9.745 -1.735 5.090 0.42 13.14 95 GLN A CA 1
ATOM 767 C C A GLN A 1 95 ? -8.424 -1.257 4.348 0.58 14.69 95 GLN A C 1
ATOM 768 C C B GLN A 1 95 ? -8.445 -1.299 4.436 0.42 14.10 95 GLN A C 1
ATOM 769 O O A GLN A 1 95 ? -8.140 -0.091 4.045 0.58 12.97 95 GLN A O 1
ATOM 770 O O B GLN A 1 95 ? -8.196 -0.101 4.302 0.42 11.05 95 GLN A O 1
ATOM 781 N N . ARG A 1 96 ? -7.608 -2.278 4.091 1.00 13.80 96 ARG A N 1
ATOM 782 C CA . ARG A 1 96 ? -6.451 -2.089 3.214 1.00 13.16 96 ARG A CA 1
ATOM 783 C C . ARG A 1 96 ? -6.902 -1.746 1.799 1.00 14.12 96 ARG A C 1
ATOM 784 O O . ARG A 1 96 ? -7.850 -2.372 1.271 1.00 16.39 96 ARG A O 1
ATOM 792 N N . ILE A 1 97 ? -6.202 -0.822 1.155 1.00 12.33 97 ILE A N 1
ATOM 793 C CA . ILE A 1 97 ? -6.546 -0.431 -0.222 1.00 14.15 97 ILE A CA 1
ATOM 794 C C . ILE A 1 97 ? -5.272 -0.241 -1.025 1.00 13.14 97 ILE A C 1
ATOM 795 O O . ILE A 1 97 ? -4.320 0.403 -0.569 1.00 15.39 97 ILE A O 1
ATOM 800 N N . GLU A 1 98 ? -5.265 -0.794 -2.274 1.00 16.26 98 GLU A N 1
ATOM 801 C CA . GLU A 1 98 ? -4.181 -0.577 -3.206 1.00 16.48 98 GLU A CA 1
ATOM 802 C C . GLU A 1 98 ? -4.341 0.793 -3.866 1.00 16.70 98 GLU A C 1
ATOM 803 O O . GLU A 1 98 ? -5.428 1.136 -4.354 1.00 21.49 98 GLU A O 1
ATOM 809 N N . GLU A 1 99 ? -3.282 1.570 -3.853 1.00 14.93 99 GLU A N 1
ATOM 810 C CA . GLU A 1 99 ? -3.365 2.900 -4.414 1.00 17.81 99 GLU A CA 1
ATOM 811 C C . GLU A 1 99 ? -1.930 3.303 -4.683 1.00 17.09 99 GLU A C 1
ATOM 812 O O . GLU A 1 99 ? -1.153 3.454 -3.735 1.00 21.43 99 GLU A O 1
ATOM 818 N N . ARG A 1 100 ? -1.562 3.441 -5.945 1.00 19.61 100 ARG A N 1
ATOM 819 C CA . ARG A 1 100 ? -0.156 3.586 -6.310 1.00 22.00 100 ARG A CA 1
ATOM 820 C C . ARG A 1 100 ? 0.274 4.974 -6.763 1.00 23.43 100 ARG A C 1
ATOM 821 O O . ARG A 1 100 ? 1.444 5.142 -7.097 1.00 29.24 100 ARG A O 1
ATOM 829 N N . LEU A 1 101 ? -0.608 5.978 -6.788 1.00 18.97 101 LEU A N 1
ATOM 830 C CA . LEU A 1 101 ? -0.219 7.275 -7.328 1.00 19.11 101 LEU A CA 1
ATOM 831 C C . LEU A 1 101 ? 0.640 8.043 -6.360 1.00 20.11 101 LEU A C 1
ATOM 832 O O . LEU A 1 101 ? 1.575 8.728 -6.766 1.00 25.30 101 LEU A O 1
ATOM 837 N N . SER A 1 102 ? 0.322 7.971 -5.071 1.00 18.32 102 SER A N 1
ATOM 838 C CA . SER A 1 102 ? 1.093 8.662 -4.046 1.00 17.19 102 SER A CA 1
ATOM 839 C C . SER A 1 102 ? 0.651 8.004 -2.761 1.00 15.33 102 SER A C 1
ATOM 840 O O . SER A 1 102 ? -0.088 7.016 -2.779 1.00 19.51 102 SER A O 1
ATOM 843 N N . ALA A 1 103 ? 1.046 8.585 -1.641 1.00 13.97 103 ALA A N 1
ATOM 844 C CA . ALA A 1 103 ? 0.519 8.111 -0.369 1.00 16.91 103 ALA A CA 1
ATOM 845 C C . ALA A 1 103 ? -0.970 8.382 -0.255 1.00 13.10 103 ALA A C 1
ATOM 846 O O . AL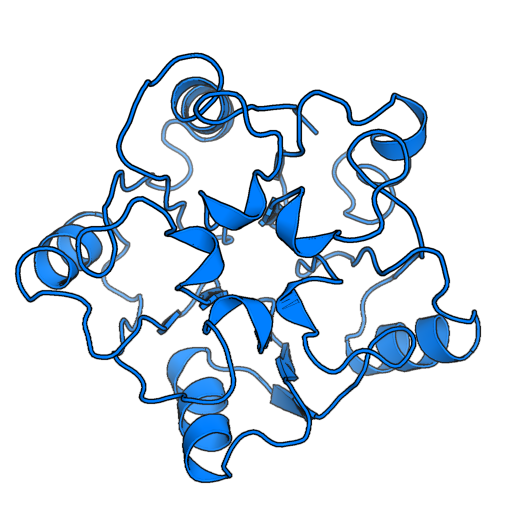A A 1 103 ? -1.488 9.403 -0.761 1.00 13.53 103 ALA A O 1
ATOM 848 N N . LEU A 1 104 ? -1.708 7.466 0.422 1.00 13.90 104 LEU A N 1
ATOM 849 C CA . LEU A 1 104 ? -3.167 7.568 0.507 1.00 13.88 104 LEU A CA 1
ATOM 850 C C . LEU A 1 104 ? -3.628 8.915 0.977 1.00 14.38 104 LEU A C 1
ATOM 851 O O . LEU A 1 104 ? -4.560 9.512 0.442 1.00 17.38 104 LEU A O 1
ATOM 856 N N . GLY A 1 105 ? -3.007 9.415 2.066 1.00 11.12 105 GLY A N 1
ATOM 857 C CA . GLY A 1 105 ? -3.472 10.647 2.572 1.00 13.52 105 GLY A CA 1
ATOM 858 C C . GLY A 1 105 ? -3.200 11.836 1.685 1.00 13.14 105 GLY A C 1
ATOM 859 O O . GLY A 1 105 ? -3.774 12.915 1.893 1.00 16.29 105 GLY A O 1
ATOM 860 N N . ASN A 1 106 ? -2.360 11.691 0.666 1.00 10.71 106 ASN A N 1
ATOM 861 C CA . ASN A 1 106 ? -2.144 12.779 -0.241 1.00 9.69 106 ASN A CA 1
ATOM 862 C C . ASN A 1 106 ? -3.193 12.824 -1.352 1.00 10.85 106 ASN A C 1
ATOM 863 O O . ASN A 1 106 ? -3.382 13.874 -1.963 1.00 12.69 106 ASN A O 1
ATOM 868 N N . VAL A 1 107 ? -3.909 11.721 -1.565 1.00 9.88 107 VAL A N 1
ATOM 869 C CA . VAL A 1 107 ? -4.793 11.652 -2.734 1.00 9.86 107 VAL A CA 1
ATOM 870 C C . VAL A 1 107 ? -6.265 11.712 -2.372 1.00 10.90 107 VAL A C 1
ATOM 871 O O . VAL A 1 107 ? -7.114 11.675 -3.291 1.00 11.14 107 VAL A O 1
ATOM 875 N N . ILE A 1 108 ? -6.600 11.818 -1.095 1.00 10.67 108 ILE A N 1
ATOM 876 C CA . ILE A 1 108 ? -7.983 11.872 -0.605 1.00 9.53 108 ILE A CA 1
ATOM 877 C C . ILE A 1 108 ? -8.077 12.987 0.432 1.00 10.02 108 ILE A C 1
ATOM 878 O O . ILE A 1 108 ? -7.234 13.073 1.334 1.00 11.83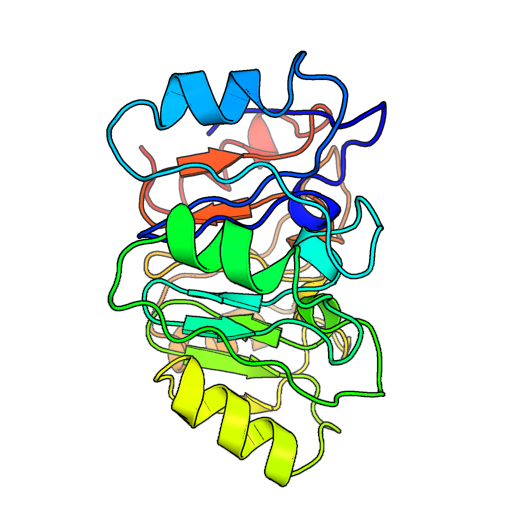 108 ILE A O 1
ATOM 883 N N . VAL A 1 109 ? -9.149 13.790 0.380 1.00 10.58 109 VAL A N 1
ATOM 884 C CA . VAL A 1 109 ? -9.526 14.581 1.560 1.00 11.10 109 VAL A CA 1
ATOM 885 C C . VAL A 1 109 ? -11.018 14.395 1.777 1.00 11.30 109 VAL A C 1
ATOM 886 O O . VAL A 1 109 ? -11.774 14.382 0.800 1.00 11.19 109 VAL A O 1
ATOM 890 N N . CYS A 1 110 ? -11.425 14.105 3.025 1.00 10.36 110 CYS A N 1
ATOM 891 C CA . CYS A 1 110 ? -12.810 13.701 3.256 1.00 10.99 110 CYS A CA 1
ATOM 892 C C . CYS A 1 110 ? -13.347 14.302 4.541 1.00 9.61 110 CYS A C 1
ATOM 893 O O . CYS A 1 110 ? -12.587 14.663 5.448 1.00 12.47 110 CYS A O 1
ATOM 896 N N . ASN A 1 111 ? -14.678 14.377 4.612 1.00 10.07 111 ASN A N 1
ATOM 897 C CA . ASN A 1 111 ? -15.392 14.490 5.902 1.00 9.04 111 ASN A CA 1
ATOM 898 C C . ASN A 1 111 ? -16.379 13.320 5.969 1.00 10.16 111 ASN A C 1
ATOM 899 O O . ASN A 1 111 ? -16.119 12.264 5.375 1.00 10.60 111 ASN A O 1
ATOM 904 N N . ASP A 1 112 ? -17.461 13.437 6.733 1.00 10.70 112 ASP A N 1
ATOM 905 C CA . ASP A 1 112 ? -18.391 12.325 6.875 1.00 9.36 112 ASP A CA 1
ATOM 906 C C . ASP A 1 112 ? -19.384 12.209 5.730 1.00 12.60 112 ASP A C 1
ATOM 907 O O . ASP A 1 112 ? -20.149 11.238 5.692 1.00 15.41 112 ASP A O 1
ATOM 912 N N . HIS A 1 113 ? -19.366 13.134 4.757 1.00 12.19 113 HIS A N 1
ATOM 913 C CA . HIS A 1 113 ? -20.325 13.138 3.673 1.00 13.63 113 HIS A CA 1
ATOM 914 C C . HIS A 1 113 ? -19.704 13.051 2.307 1.00 11.02 113 HIS A C 1
ATOM 915 O O . HIS A 1 113 ? -20.334 12.504 1.388 1.00 12.45 113 HIS A O 1
ATOM 922 N N . THR A 1 114 ? -18.502 13.612 2.126 1.00 8.94 114 THR A N 1
ATOM 923 C CA . THR A 1 114 ? -17.974 13.811 0.802 1.00 9.77 114 THR A CA 1
ATOM 924 C C . THR A 1 114 ? -16.469 13.575 0.826 1.00 9.27 114 THR A C 1
ATOM 925 O O . THR A 1 114 ? -15.789 13.877 1.823 1.00 11.92 114 THR A O 1
ATOM 929 N N . ALA A 1 115 ? -15.913 13.085 -0.282 1.00 11.63 115 ALA A N 1
ATOM 930 C CA . ALA A 1 115 ? -14.460 13.015 -0.448 1.00 10.80 115 ALA A CA 1
ATOM 931 C C . ALA A 1 115 ? -14.090 13.643 -1.775 1.00 12.10 115 ALA A C 1
ATOM 932 O O . ALA A 1 115 ? -14.818 13.466 -2.778 1.00 13.19 115 ALA A O 1
ATOM 934 N N . LEU A 1 116 ? -12.974 14.393 -1.797 1.00 9.96 116 LEU A N 1
ATOM 935 C CA . LEU A 1 116 ? -12.348 14.858 -3.047 1.00 10.10 116 LEU A CA 1
ATOM 936 C C . LEU A 1 116 ? -11.150 13.956 -3.266 1.00 9.91 116 LEU A C 1
ATOM 937 O O . LEU A 1 116 ? -10.439 13.614 -2.297 1.00 10.59 116 LEU A O 1
ATOM 942 N N . ILE A 1 117 ? -10.918 13.554 -4.521 1.00 10.03 117 ILE A N 1
ATOM 943 C CA . ILE A 1 117 ? -9.791 12.627 -4.800 1.00 8.91 117 ILE A CA 1
ATOM 944 C C . ILE A 1 117 ? -8.972 13.140 -5.964 1.00 9.61 117 ILE A C 1
ATOM 945 O O . ILE A 1 117 ? -9.467 13.835 -6.869 1.00 11.34 117 ILE A O 1
ATOM 950 N N . HIS A 1 118 ? -7.706 12.714 -5.992 1.00 10.21 118 HIS A N 1
ATOM 951 C CA . HIS A 1 118 ? -6.838 12.863 -7.169 1.00 10.33 118 HIS A CA 1
ATOM 952 C C . HIS A 1 118 ? -7.584 12.440 -8.442 1.00 12.06 118 HIS A C 1
ATOM 953 O O . HIS A 1 118 ? -8.175 11.350 -8.464 1.00 13.11 118 HIS A O 1
ATOM 960 N N . PRO A 1 119 ? -7.571 13.259 -9.502 1.00 10.79 119 PRO A N 1
ATOM 961 C CA . PRO A 1 119 ? -8.417 12.946 -10.679 1.00 12.97 119 PRO A CA 1
ATOM 962 C C . PRO A 1 119 ? -7.987 11.706 -11.443 1.00 15.91 119 PRO A C 1
ATOM 963 O O . PRO A 1 119 ? -8.787 11.212 -12.239 1.00 16.27 119 PRO A O 1
ATOM 967 N N . ASP A 1 120 ? -6.799 11.154 -11.195 1.00 14.96 120 ASP A N 1
ATOM 968 C CA . ASP A 1 120 ? -6.390 9.955 -11.908 1.00 15.02 120 ASP A CA 1
ATOM 969 C C . ASP A 1 120 ? -6.446 8.682 -11.107 1.00 16.16 120 ASP A C 1
ATOM 970 O O . ASP A 1 120 ? -5.899 7.665 -11.575 1.00 19.22 120 ASP A O 1
ATOM 975 N N . LEU A 1 121 ? -7.095 8.655 -9.922 1.00 13.66 121 LEU A N 1
ATOM 976 C CA . LEU A 1 121 ? -7.238 7.372 -9.243 1.00 16.40 121 LEU A CA 1
ATOM 977 C C . LEU A 1 121 ? -8.006 6.381 -10.120 1.00 16.37 121 LEU A C 1
ATOM 978 O O . LEU A 1 121 ? -8.911 6.758 -10.876 1.00 16.20 121 LEU A O 1
ATOM 983 N N . GLU A 1 122 ? -7.681 5.105 -9.980 1.00 17.25 122 GLU A N 1
ATOM 984 C CA . GLU A 1 122 ? -8.437 4.101 -10.717 1.00 15.94 122 GLU A CA 1
ATOM 985 C C . GLU A 1 122 ? -9.910 4.072 -10.302 1.00 19.04 122 GLU A C 1
ATOM 986 O O . GLU A 1 122 ? -10.271 4.444 -9.180 1.00 18.42 122 GLU A O 1
ATOM 992 N N . ARG A 1 123 ? -10.783 3.628 -11.230 1.00 21.08 123 ARG A N 1
ATOM 993 C CA . ARG A 1 123 ? -12.197 3.512 -10.893 1.00 18.81 123 ARG A CA 1
ATOM 994 C C . ARG A 1 123 ? -12.442 2.590 -9.714 1.00 18.91 123 ARG A C 1
ATOM 995 O O . ARG A 1 123 ? -13.283 2.899 -8.842 1.00 18.66 123 ARG A O 1
ATOM 1003 N N . GLU A 1 124 ? -11.761 1.439 -9.663 1.00 20.74 124 GLU A N 1
ATOM 1004 C CA . GLU A 1 124 ? -11.973 0.531 -8.544 1.00 23.41 124 GLU A CA 1
ATOM 1005 C C . GLU A 1 124 ? -11.593 1.194 -7.221 1.00 17.74 124 GLU A C 1
ATOM 1006 O O . GLU A 1 124 ? -12.256 0.985 -6.203 1.00 21.87 124 GLU A O 1
ATOM 1012 N N . THR A 1 125 ? -10.537 1.999 -7.235 1.00 16.99 125 THR A N 1
ATOM 1013 C CA . THR A 1 125 ? -10.109 2.685 -6.010 1.00 16.24 125 THR A CA 1
ATOM 1014 C C . THR A 1 125 ? -11.184 3.661 -5.532 1.00 17.86 125 THR A C 1
ATOM 1015 O O . THR A 1 125 ? -11.544 3.693 -4.326 1.00 15.36 125 THR A O 1
ATOM 1019 N N . GLU A 1 126 ? -11.773 4.406 -6.484 1.00 14.66 126 GLU A N 1
ATOM 1020 C CA . GLU A 1 126 ? -12.841 5.333 -6.153 1.00 14.41 126 GLU A CA 1
ATOM 1021 C C . GLU A 1 126 ? -14.050 4.597 -5.565 1.00 16.32 126 GLU A C 1
ATOM 1022 O O . GLU A 1 126 ? -14.656 5.056 -4.596 1.00 15.81 126 GLU A O 1
ATOM 1028 N N . GLU A 1 127 ? -14.384 3.418 -6.114 1.00 16.58 127 GLU A N 1
ATOM 1029 C CA . GLU A 1 127 ? -15.487 2.632 -5.570 1.00 14.87 127 GLU A CA 1
ATOM 1030 C C . GLU A 1 127 ? -15.264 2.206 -4.118 1.00 14.18 127 GLU A C 1
ATOM 1031 O O . GLU A 1 127 ? -16.187 2.261 -3.289 1.00 17.87 127 GLU A O 1
ATOM 1037 N N . ILE A 1 128 ? -14.057 1.748 -3.807 1.00 17.52 128 ILE A N 1
ATOM 1038 C CA . ILE A 1 128 ? -13.721 1.313 -2.449 1.00 16.29 128 ILE A CA 1
ATOM 1039 C C . ILE A 1 128 ? -13.740 2.493 -1.488 1.00 14.27 128 ILE A C 1
ATOM 1040 O O . ILE A 1 128 ? -14.279 2.385 -0.383 1.00 15.90 128 ILE A O 1
ATOM 1045 N N . ILE A 1 129 ? -13.226 3.651 -1.920 1.00 13.75 129 ILE A N 1
ATOM 1046 C CA . ILE A 1 129 ? -13.282 4.848 -1.080 1.00 14.81 129 ILE A CA 1
ATOM 1047 C C . ILE A 1 129 ? -14.732 5.204 -0.753 1.00 14.14 129 ILE A C 1
ATOM 1048 O O . ILE A 1 129 ? -15.108 5.444 0.410 1.00 13.85 129 ILE A O 1
ATOM 1053 N N . ALA A 1 130 ? -15.588 5.286 -1.780 1.00 13.28 130 ALA A N 1
ATOM 1054 C CA . ALA A 1 130 ? -16.975 5.624 -1.507 1.00 13.48 130 ALA A CA 1
ATOM 1055 C C . ALA A 1 130 ? -17.648 4.627 -0.571 1.00 15.11 130 ALA A C 1
ATOM 1056 O O . ALA A 1 130 ? -18.436 5.027 0.300 1.00 16.60 130 ALA A O 1
ATOM 1058 N N . ASP A 1 131 ? -17.370 3.319 -0.767 1.00 15.80 131 ASP A N 1
ATOM 1059 C CA . ASP A 1 131 ? -17.988 2.265 0.055 1.00 21.21 131 ASP A CA 1
ATOM 1060 C C . ASP A 1 131 ? -17.500 2.313 1.512 1.00 16.90 131 ASP A C 1
ATOM 1061 O O . ASP A 1 131 ? -18.313 2.348 2.449 1.00 18.32 131 ASP A O 1
ATOM 1066 N N . VAL A 1 132 ? -16.175 2.263 1.705 1.00 14.93 132 VAL A N 1
ATOM 1067 C CA . VAL A 1 132 ? -15.621 2.181 3.067 1.00 14.77 132 VAL A CA 1
ATOM 1068 C C . VAL A 1 132 ? -15.928 3.457 3.865 1.00 14.61 132 VAL A C 1
ATOM 1069 O O . VAL A 1 132 ? -16.316 3.398 5.042 1.00 15.30 132 VAL A O 1
ATOM 1073 N N . LEU A 1 133 ? -15.722 4.626 3.248 1.00 12.44 133 LEU A N 1
ATOM 1074 C CA . LEU A 1 133 ? -15.940 5.895 3.951 1.00 13.97 133 LEU A CA 1
ATOM 1075 C C . LEU A 1 133 ? -17.403 6.310 3.933 1.00 14.24 133 LEU A C 1
ATOM 1076 O O . LEU A 1 133 ? -17.787 7.166 4.711 1.00 13.56 133 LEU A O 1
ATOM 1081 N N . GLY A 1 134 ? -18.252 5.660 3.110 1.00 14.18 134 GLY A N 1
ATOM 1082 C CA . GLY A 1 134 ? -19.644 6.065 3.051 1.00 15.78 134 GLY A CA 1
ATOM 1083 C C . GLY A 1 134 ? -19.878 7.501 2.611 1.00 16.35 134 GLY A C 1
ATOM 1084 O O . GLY A 1 134 ? -20.659 8.235 3.226 1.00 18.12 134 GLY A O 1
ATOM 1085 N N . VAL A 1 135 ? -19.213 7.910 1.528 1.00 13.85 135 VAL A N 1
ATOM 1086 C CA . VAL A 1 135 ? -19.210 9.301 1.085 1.00 12.40 135 VAL A CA 1
ATOM 1087 C C . VAL A 1 135 ? -19.471 9.344 -0.403 1.00 13.71 135 VAL A C 1
ATOM 1088 O O . VAL A 1 135 ? -19.178 8.413 -1.139 1.00 14.12 135 VAL A O 1
ATOM 1092 N N . GLU A 1 136 ? -19.990 10.506 -0.828 1.00 11.20 136 GLU A N 1
ATOM 1093 C CA . GLU A 1 136 ? -20.038 10.865 -2.240 1.00 9.70 136 GLU A CA 1
ATOM 1094 C C . GLU A 1 136 ? -18.640 11.309 -2.676 1.00 10.80 136 GLU A C 1
ATOM 1095 O O . GLU A 1 136 ? -18.013 12.113 -1.976 1.00 13.53 136 GLU A O 1
ATOM 1101 N N . VAL A 1 137 ? -18.138 10.855 -3.825 1.00 11.10 137 VAL A N 1
ATOM 1102 C CA . VAL A 1 137 ? -16.767 11.135 -4.242 1.00 9.56 137 VAL A CA 1
ATOM 1103 C C . VAL A 1 137 ? -16.724 12.021 -5.472 1.00 9.52 137 VAL A C 1
ATOM 1104 O O . VAL A 1 137 ? -17.494 11.804 -6.427 1.00 12.90 137 VAL A O 1
ATOM 1108 N N . PHE A 1 138 ? -15.797 13.000 -5.471 1.00 10.58 138 PHE A N 1
ATOM 1109 C CA . PHE A 1 138 ? -15.551 13.838 -6.649 1.00 9.92 138 PHE A CA 1
ATOM 1110 C C . PHE A 1 138 ? -14.066 13.915 -6.974 1.00 11.97 138 PHE A C 1
ATOM 1111 O O . PHE A 1 138 ? -13.254 14.199 -6.096 1.00 11.16 138 PHE A O 1
ATOM 1119 N N . ARG A 1 139 ? -13.735 13.707 -8.244 1.00 12.32 139 ARG A N 1
ATOM 1120 C CA . ARG A 1 139 ? -12.387 13.985 -8.729 1.00 11.49 139 ARG A CA 1
ATOM 1121 C C . ARG A 1 139 ? -12.197 15.485 -8.829 1.00 12.23 139 ARG A C 1
ATOM 1122 O O . ARG A 1 139 ? -13.016 16.168 -9.462 1.00 16.81 139 ARG A O 1
ATOM 1130 N N . GLN A 1 140 ? -11.127 16.007 -8.232 1.00 11.59 140 GLN A N 1
ATOM 1131 C CA . GLN A 1 140 ? -10.952 17.457 -8.153 1.00 12.47 140 GLN A CA 1
ATOM 1132 C C . GLN A 1 140 ? -9.472 17.807 -8.064 1.00 14.10 140 GLN A C 1
ATOM 1133 O O . GLN A 1 140 ? -8.635 16.945 -7.787 1.00 14.96 140 GLN A O 1
ATOM 1139 N N . THR A 1 141 ? -9.159 19.055 -8.383 1.00 15.35 141 THR A N 1
ATOM 1140 C CA . THR A 1 141 ? -7.847 19.602 -8.086 1.00 15.16 141 THR A CA 1
ATOM 1141 C C . THR A 1 141 ? -8.024 20.805 -7.176 1.00 15.54 141 THR A C 1
ATOM 1142 O O . THR A 1 141 ? -9.097 21.412 -7.129 1.00 17.39 141 THR A O 1
ATOM 1146 N N A ILE A 1 142 ? -6.963 21.164 -6.467 0.51 13.40 142 ILE A N 1
ATOM 1147 N N B ILE A 1 142 ? -6.957 21.128 -6.423 0.49 13.07 142 ILE A N 1
ATOM 1148 C CA A ILE A 1 142 ? -6.998 22.356 -5.633 0.51 15.42 142 ILE A CA 1
ATOM 1149 C CA B ILE A 1 142 ? -6.900 22.291 -5.511 0.49 13.47 142 ILE A CA 1
ATOM 1150 C C A ILE A 1 142 ? -5.838 23.240 -6.046 0.51 14.13 142 ILE A C 1
ATOM 1151 C C B ILE A 1 142 ? -5.798 23.231 -6.023 0.49 13.70 142 ILE A C 1
ATOM 1152 O O A ILE A 1 142 ? -4.676 22.856 -5.931 0.51 13.57 142 ILE A O 1
ATOM 1153 O O B ILE A 1 142 ? -4.616 22.897 -5.930 0.49 13.73 142 ILE A O 1
ATOM 1162 N N . ALA A 1 143 ? -6.163 24.436 -6.499 1.00 15.73 143 ALA A N 1
ATOM 1163 C CA . ALA A 1 143 ? -5.150 25.384 -6.991 1.00 15.99 143 ALA A CA 1
ATOM 1164 C C . ALA A 1 143 ? -4.186 24.690 -7.973 1.00 18.16 143 ALA A C 1
ATOM 1165 O O . ALA A 1 143 ? -2.949 24.822 -7.904 1.00 19.25 143 ALA A O 1
ATOM 1167 N N . ASP A 1 144 ? -4.784 23.844 -8.844 1.00 19.05 144 ASP A N 1
ATOM 1168 C CA . ASP A 1 144 ? -4.147 23.075 -9.917 1.00 22.44 144 ASP A CA 1
ATOM 1169 C C . ASP A 1 144 ? -3.308 21.912 -9.437 1.00 19.38 144 ASP A C 1
ATOM 1170 O O . ASP A 1 144 ? -2.638 21.247 -10.240 1.00 26.14 144 ASP A O 1
ATOM 1175 N N . HIS A 1 145 ? -3.398 21.574 -8.177 1.00 14.59 145 HIS A N 1
ATOM 1176 C CA . HIS A 1 145 ? -2.690 20.417 -7.629 1.00 15.86 145 HIS A CA 1
ATOM 1177 C C . HIS A 1 145 ? -3.588 19.194 -7.621 1.00 16.13 145 HIS A C 1
ATOM 1178 O O . HIS A 1 145 ? -4.745 19.257 -7.174 1.00 16.65 145 HIS A O 1
ATOM 1185 N N . VAL A 1 146 ? -3.028 18.057 -8.016 1.00 13.95 146 VAL A N 1
ATOM 1186 C CA . VAL A 1 146 ? -3.764 16.799 -7.918 1.00 14.09 146 VAL A CA 1
ATOM 1187 C C . VAL A 1 146 ? -3.676 16.100 -6.571 1.00 13.34 146 VAL A C 1
ATOM 1188 O O . VAL A 1 146 ? -4.533 15.260 -6.275 1.00 13.84 146 VAL A O 1
ATOM 1192 N N . LEU A 1 147 ? -2.678 16.450 -5.730 1.00 13.11 147 LEU A N 1
ATOM 1193 C CA . LEU A 1 147 ? -2.525 15.821 -4.413 1.00 13.32 147 LEU A CA 1
ATOM 1194 C C . LEU A 1 147 ? -3.427 16.556 -3.432 1.00 13.11 147 LEU A C 1
ATOM 1195 O O . LEU A 1 147 ? -2.997 17.321 -2.545 1.00 12.65 147 LEU A O 1
ATOM 1200 N N . VAL A 1 148 ? -4.734 16.326 -3.599 1.00 11.12 148 VAL A N 1
ATOM 1201 C CA . VAL A 1 148 ? -5.702 17.181 -2.901 1.00 12.25 148 VAL A CA 1
ATOM 1202 C C . VAL A 1 148 ? -5.578 17.044 -1.379 1.00 13.58 148 VAL A C 1
ATOM 1203 O O . VAL A 1 148 ? -5.875 18.008 -0.643 1.00 15.86 148 VAL A O 1
ATOM 1207 N N . GLY A 1 149 ? -5.161 15.873 -0.869 1.00 11.91 149 GLY A N 1
ATOM 1208 C CA . GLY A 1 149 ? -5.071 15.713 0.578 1.00 11.86 149 GLY A CA 1
ATOM 1209 C C . GLY A 1 149 ? -3.994 16.556 1.198 1.00 14.62 149 GLY A C 1
ATOM 1210 O O . GLY A 1 149 ? -4.019 16.749 2.427 1.00 14.37 149 GLY A O 1
ATOM 1211 N N . SER A 1 150 ? -2.963 16.906 0.427 1.00 11.51 150 SER A N 1
ATOM 1212 C CA . SER A 1 150 ? -1.919 17.789 0.937 1.00 11.74 150 SER A CA 1
ATOM 1213 C C . SER A 1 150 ? -2.341 19.223 1.044 1.00 10.46 150 SER A C 1
ATOM 1214 O O . SER A 1 150 ? -1.719 19.952 1.820 1.00 11.89 150 SER A O 1
ATOM 1217 N N . TYR A 1 151 ? -3.343 19.663 0.290 1.00 11.99 151 TYR A N 1
ATOM 1218 C CA . TYR A 1 151 ? -3.613 21.065 0.078 1.00 11.54 151 TYR A CA 1
ATOM 1219 C C . TYR A 1 151 ? -4.933 21.541 0.628 1.00 12.59 151 TYR A C 1
ATOM 1220 O O . TYR A 1 151 ? -5.339 22.680 0.354 1.00 13.24 151 TYR A O 1
ATOM 1229 N N A MET A 1 152 ? -5.662 20.700 1.377 0.50 10.58 152 MET A N 1
ATOM 1230 N N B MET A 1 152 ? -5.582 20.752 1.469 0.50 9.61 152 MET A N 1
ATOM 1231 C CA A MET A 1 152 ? -6.946 21.037 1.991 0.50 11.48 152 MET A CA 1
ATOM 1232 C CA B MET A 1 152 ? -6.855 21.158 2.035 0.50 9.30 152 MET A CA 1
ATOM 1233 C C A MET A 1 152 ? -7.005 20.372 3.363 0.50 8.46 152 MET A C 1
ATOM 1234 C C B MET A 1 152 ? -7.093 20.368 3.325 0.50 10.12 152 MET A C 1
ATOM 1235 O O A MET A 1 152 ? -6.473 19.264 3.542 0.50 11.18 152 MET A O 1
ATOM 1236 O O B MET A 1 152 ? -6.752 19.176 3.411 0.50 10.50 152 MET A O 1
ATOM 1245 N N . ALA A 1 153 ? -7.698 21.034 4.307 1.00 9.76 153 ALA A N 1
ATOM 1246 C CA . ALA A 1 153 ? -8.219 20.389 5.499 1.00 9.32 153 ALA A CA 1
ATOM 1247 C C . ALA A 1 153 ? -9.720 20.615 5.572 1.00 9.32 153 ALA A C 1
ATOM 1248 O O . ALA A 1 153 ? -10.211 21.688 5.181 1.00 10.40 153 ALA A O 1
ATOM 1250 N N . LEU A 1 154 ? -10.464 19.575 5.940 1.00 8.65 154 LEU A N 1
ATOM 1251 C CA . LEU A 1 154 ? -11.915 19.556 5.778 1.00 9.05 154 LEU A CA 1
ATOM 1252 C C . LEU A 1 154 ? -12.595 18.875 6.961 1.00 10.58 154 LEU A C 1
ATOM 1253 O O . LEU A 1 154 ? -12.163 17.795 7.385 1.00 11.06 154 LEU A O 1
ATOM 1258 N N . SER A 1 155 ? -13.653 19.515 7.464 1.00 9.38 155 SER A N 1
ATOM 1259 C CA . SER A 1 155 ? -14.546 18.848 8.430 1.00 8.44 155 SER A CA 1
ATOM 1260 C C . SER A 1 155 ? -15.966 18.910 7.873 1.00 8.62 155 SER A C 1
ATOM 1261 O O . SER A 1 155 ? -16.166 19.365 6.730 1.00 10.24 155 SER A O 1
ATOM 1264 N N . ASN A 1 156 ? -16.952 18.533 8.695 1.00 8.39 156 ASN A N 1
ATOM 1265 C CA . ASN A 1 156 ? -18.335 18.748 8.257 1.00 9.87 156 ASN A CA 1
ATOM 1266 C C . ASN A 1 156 ? -18.778 20.179 8.370 1.00 11.49 156 ASN A C 1
ATOM 1267 O O . ASN A 1 156 ? -19.909 20.505 7.910 1.00 14.60 156 ASN A O 1
ATOM 1272 N N . GLN A 1 157 ? -17.968 21.042 8.996 1.00 11.02 157 GLN A N 1
ATOM 1273 C CA . GLN A 1 157 ? -18.372 22.422 9.293 1.00 12.51 157 GLN A CA 1
ATOM 1274 C C . GLN A 1 157 ? -17.756 23.425 8.335 1.00 12.15 157 GLN A C 1
ATOM 1275 O O . GLN A 1 157 ? -18.308 24.549 8.183 1.00 14.36 157 GLN A O 1
ATOM 1281 N N . GLY A 1 158 ? -16.616 23.089 7.719 1.00 10.67 158 GLY A N 1
ATOM 1282 C CA . GLY A 1 158 ? -15.872 24.099 6.965 1.00 10.77 158 GLY A CA 1
ATOM 1283 C C . GLY A 1 158 ? -14.647 23.442 6.353 1.00 10.87 158 GLY A C 1
ATOM 1284 O O . GLY A 1 158 ? -14.330 22.260 6.588 1.00 10.54 158 GLY A O 1
ATOM 1285 N N . GLY A 1 159 ? -13.956 24.220 5.523 1.00 9.88 159 GLY A N 1
ATOM 1286 C CA . GLY A 1 159 ? -12.700 23.745 4.928 1.00 11.30 159 GLY A CA 1
ATOM 1287 C C . GLY A 1 159 ? -11.744 24.902 4.724 1.00 10.05 159 GLY A C 1
ATOM 1288 O O . GLY A 1 159 ? -12.145 26.054 4.523 1.00 9.73 159 GLY A O 1
ATOM 1289 N N . LEU A 1 160 ? -10.470 24.556 4.704 1.00 8.78 160 LEU A N 1
ATOM 1290 C CA . LEU A 1 160 ? -9.369 25.508 4.495 1.00 9.05 160 LEU A CA 1
ATOM 1291 C C . LEU A 1 160 ? -8.558 24.973 3.331 1.00 9.39 160 LEU A C 1
ATOM 1292 O O . LEU A 1 160 ? -8.108 23.809 3.378 1.00 9.80 160 LEU A O 1
ATOM 1297 N N . VAL A 1 161 ? -8.323 25.817 2.310 1.00 8.95 161 VAL A N 1
ATOM 1298 C CA . VAL A 1 161 ? -7.636 25.370 1.085 1.00 8.94 161 VAL A CA 1
ATOM 1299 C C . VAL A 1 161 ? -6.357 26.209 0.860 1.00 10.75 161 VAL A C 1
ATOM 1300 O O . VAL A 1 161 ? -6.196 27.320 1.401 1.00 10.37 161 VAL A O 1
ATOM 1304 N N . HIS A 1 162 ? -5.531 25.723 -0.070 1.00 9.99 162 HIS A N 1
ATOM 1305 C CA . HIS A 1 162 ? -4.315 26.408 -0.507 1.00 11.98 162 HIS A CA 1
ATOM 1306 C C . HIS A 1 162 ? -4.551 27.898 -0.710 1.00 11.68 162 HIS A C 1
ATOM 1307 O O . HIS A 1 162 ? -5.553 28.278 -1.314 1.00 11.59 162 HIS A O 1
ATOM 1314 N N . PRO A 1 163 ? -3.669 28.769 -0.210 1.00 10.31 163 PRO A N 1
ATOM 1315 C CA . PRO A 1 163 ? -3.927 30.223 -0.283 1.00 13.13 163 PRO A CA 1
ATOM 1316 C C . PRO A 1 163 ? -4.056 30.768 -1.679 1.00 14.55 163 PRO A C 1
ATOM 1317 O O . PRO A 1 163 ? -4.614 31.884 -1.812 1.00 17.27 163 PRO A O 1
ATOM 1321 N N . LYS A 1 164 ? -3.562 30.076 -2.710 1.00 13.68 164 LYS A N 1
ATOM 1322 C CA . LYS A 1 164 ? -3.683 30.594 -4.069 1.00 14.36 164 LYS A CA 1
ATOM 1323 C C . LYS A 1 164 ? -4.919 30.091 -4.780 1.00 14.31 164 LYS A C 1
ATOM 1324 O O . LYS A 1 164 ? -5.125 30.419 -5.966 1.00 17.79 164 LYS A O 1
ATOM 1330 N N . THR A 1 165 ? -5.790 29.307 -4.103 1.00 13.77 165 THR A N 1
ATOM 1331 C CA . THR A 1 165 ? -7.033 28.881 -4.761 1.00 12.92 165 THR A CA 1
ATOM 1332 C C . THR A 1 165 ? -7.863 30.101 -5.153 1.00 12.72 165 THR A C 1
ATOM 1333 O O . THR A 1 165 ? -8.140 30.972 -4.327 1.00 15.10 165 THR A O 1
ATOM 1337 N N . SER A 1 166 ? -8.338 30.129 -6.412 1.00 12.79 166 SER A N 1
ATOM 1338 C CA . SER A 1 166 ? -9.101 31.300 -6.844 1.00 15.23 166 SER A CA 1
ATOM 1339 C C . SER A 1 166 ? -10.451 31.386 -6.146 1.00 15.53 166 SER A C 1
ATOM 1340 O O . SER A 1 166 ? -10.977 30.384 -5.643 1.00 14.72 166 SER A O 1
ATOM 1343 N N A ILE A 1 167 ? -11.018 32.595 -6.086 0.51 15.89 167 ILE A N 1
ATOM 1344 N N B ILE A 1 167 ? -11.004 32.604 -6.110 0.49 15.82 167 ILE A N 1
ATOM 1345 C CA A ILE A 1 167 ? -12.298 32.705 -5.395 0.51 14.60 167 ILE A CA 1
ATOM 1346 C CA B ILE A 1 167 ? -12.288 32.809 -5.448 0.49 14.69 167 ILE A CA 1
ATOM 1347 C C A ILE A 1 167 ? -13.374 31.903 -6.144 0.51 14.59 167 ILE A C 1
ATOM 1348 C C B ILE A 1 167 ? -13.385 31.988 -6.144 0.49 14.22 167 ILE A C 1
ATOM 1349 O O A ILE A 1 167 ? -14.224 31.241 -5.524 0.51 14.42 167 ILE A O 1
ATOM 1350 O O B ILE A 1 167 ? -14.277 31.418 -5.486 0.49 17.38 167 ILE A O 1
ATOM 1359 N N . GLN A 1 168 ? -13.303 31.862 -7.477 1.00 16.78 168 GLN A N 1
ATOM 1360 C CA . GLN A 1 168 ? -14.246 31.029 -8.234 1.00 16.75 168 GLN A CA 1
ATOM 1361 C C . GLN A 1 168 ? -14.123 29.566 -7.850 1.00 14.64 168 GLN A C 1
ATOM 1362 O O . GLN A 1 168 ? -15.142 28.884 -7.635 1.00 15.03 168 GLN A O 1
ATOM 1368 N N . ASP A 1 169 ? -12.873 29.067 -7.693 1.00 13.34 169 ASP A N 1
ATOM 1369 C CA . ASP A 1 169 ? -12.716 27.679 -7.307 1.00 12.76 169 ASP A CA 1
ATOM 1370 C C . ASP A 1 169 ? -13.173 27.448 -5.869 1.00 12.93 169 ASP A C 1
ATOM 1371 O O . ASP A 1 169 ? -13.731 26.398 -5.571 1.00 13.04 169 ASP A O 1
ATOM 1376 N N . GLN A 1 170 ? -12.921 28.399 -4.964 1.00 11.62 170 GLN A N 1
ATOM 1377 C CA . GLN A 1 170 ? -13.435 28.295 -3.595 1.00 13.25 170 GLN A CA 1
ATOM 1378 C C . GLN A 1 170 ? -14.945 28.187 -3.572 1.00 12.95 170 GLN A C 1
ATOM 1379 O O . GLN A 1 170 ? -15.495 27.340 -2.841 1.00 13.39 170 GLN A O 1
ATOM 1385 N N . ASP A 1 171 ? -15.620 29.019 -4.380 1.00 13.17 171 ASP A N 1
ATOM 1386 C CA . ASP A 1 171 ? -17.079 28.965 -4.417 1.00 12.96 171 ASP A CA 1
ATOM 1387 C C . ASP A 1 171 ? -17.567 27.624 -4.974 1.00 12.90 171 ASP A C 1
ATOM 1388 O O . ASP A 1 171 ? -18.543 27.045 -4.467 1.00 13.45 171 ASP A O 1
ATOM 1393 N N . GLU A 1 172 ? -16.894 27.108 -6.019 1.00 12.73 172 GLU A N 1
ATOM 1394 C CA . GLU A 1 172 ? -17.288 25.831 -6.584 1.00 13.19 172 GLU A CA 1
ATOM 1395 C C . GLU A 1 172 ? -17.119 24.717 -5.574 1.00 12.82 172 GLU A C 1
ATOM 1396 O O . GLU A 1 172 ? -18.052 23.914 -5.340 1.00 13.34 172 GLU A O 1
ATOM 1402 N N . LEU A 1 173 ? -15.937 24.667 -4.932 1.00 12.38 173 LEU A N 1
ATOM 1403 C CA . LEU A 1 173 ? -15.724 23.612 -3.947 1.00 13.31 173 LEU A CA 1
ATOM 1404 C C . LEU A 1 173 ? -16.664 23.740 -2.757 1.00 11.13 173 LEU A C 1
ATOM 1405 O O . LEU A 1 173 ? -17.150 22.714 -2.245 1.00 13.57 173 LEU A O 1
ATOM 1410 N N . SER A 1 174 ? -16.922 24.964 -2.271 1.00 10.81 174 SER A N 1
ATOM 1411 C CA . SER A 1 174 ? -17.847 25.160 -1.151 1.00 11.86 174 SER A CA 1
ATOM 1412 C C . SER A 1 174 ? -19.241 24.632 -1.477 1.00 12.71 174 SER A C 1
ATOM 1413 O O . SER A 1 174 ? -19.909 23.998 -0.637 1.00 12.73 174 SER A O 1
ATOM 1416 N N . SER A 1 175 ? -19.715 24.954 -2.698 1.00 12.75 175 SER A N 1
ATOM 1417 C CA . SER A 1 175 ? -21.051 24.538 -3.116 1.00 12.81 175 SER A CA 1
ATOM 1418 C C . SER A 1 175 ? -21.153 23.024 -3.263 1.00 13.26 175 SER A C 1
ATOM 1419 O O . SER A 1 175 ? -22.135 22.415 -2.841 1.00 13.45 175 SER A O 1
ATOM 1422 N N . LEU A 1 176 ? -20.114 22.411 -3.792 1.00 11.53 176 LEU A N 1
ATOM 1423 C CA . LEU A 1 176 ? -20.060 20.966 -3.911 1.00 12.12 176 LEU A CA 1
ATOM 1424 C C . LEU A 1 176 ? -20.106 20.271 -2.547 1.00 12.12 176 LEU A C 1
ATOM 1425 O O . LEU A 1 176 ? -20.804 19.263 -2.338 1.00 14.08 176 LEU A O 1
ATOM 1430 N N . LEU A 1 177 ? -19.335 20.804 -1.599 1.00 11.36 177 LEU A N 1
ATOM 1431 C CA . LEU A 1 177 ? -19.233 20.203 -0.276 1.00 12.37 177 LEU A CA 1
ATOM 1432 C C . LEU A 1 177 ? -20.364 20.606 0.647 1.00 13.10 177 LEU A C 1
ATOM 1433 O O . LEU A 1 177 ? -20.560 19.962 1.695 1.00 14.87 177 LEU A O 1
ATOM 1438 N N . GLY A 1 178 ? -21.088 21.689 0.343 1.00 12.95 178 GLY A N 1
ATOM 1439 C CA . GLY A 1 178 ? -22.076 22.198 1.287 1.00 14.10 178 GLY A CA 1
ATOM 1440 C C . GLY A 1 178 ? -21.507 22.760 2.566 1.00 14.61 178 GLY A C 1
ATOM 1441 O O . GLY A 1 178 ? -22.194 22.764 3.588 1.00 17.61 178 GLY A O 1
ATOM 1442 N N . VAL A 1 179 ? -20.263 23.254 2.541 1.00 13.62 179 VAL A N 1
ATOM 1443 C CA . VAL A 1 179 ? -19.655 23.870 3.734 1.00 12.50 179 VAL A CA 1
ATOM 1444 C C . VAL A 1 179 ? -18.928 25.132 3.319 1.00 11.86 179 VAL A C 1
ATOM 1445 O O . VAL A 1 179 ? -18.389 25.213 2.213 1.00 13.40 179 VAL A O 1
ATOM 1449 N N . PRO A 1 180 ? -18.817 26.105 4.227 1.00 12.83 180 PRO A N 1
ATOM 1450 C CA . PRO A 1 180 ? -18.011 27.298 3.943 1.00 13.52 180 PRO A CA 1
ATOM 1451 C C . PRO A 1 180 ? -16.532 26.918 3.780 1.00 12.70 180 PRO A C 1
ATOM 1452 O O . PRO A 1 180 ? -16.028 26.029 4.473 1.00 11.60 180 PRO A O 1
ATOM 1456 N N . LEU A 1 181 ? -15.848 27.611 2.876 1.00 12.72 181 LEU A N 1
ATOM 1457 C CA . LEU A 1 181 ? -14.423 27.395 2.628 1.00 13.15 181 LEU A CA 1
ATOM 1458 C C . LEU A 1 181 ? -13.729 28.731 2.578 1.00 15.85 181 LEU A C 1
ATOM 1459 O O . LEU A 1 181 ? -14.326 29.751 2.200 1.00 18.23 181 LEU A O 1
ATOM 1464 N N A VAL A 1 182 ? -12.470 28.730 2.953 0.56 11.91 182 VAL A N 1
ATOM 1465 N N B VAL A 1 182 ? -12.459 28.755 3.031 0.44 11.26 182 VAL A N 1
ATOM 1466 C CA A VAL A 1 182 ? -11.654 29.889 2.677 0.56 13.47 182 VAL A CA 1
ATOM 1467 C CA B VAL A 1 182 ? -11.577 29.936 3.045 0.44 11.39 182 VAL A CA 1
ATOM 1468 C C A VAL A 1 182 ? -10.283 29.392 2.281 0.56 9.96 182 VAL A C 1
ATOM 1469 C C B VAL A 1 182 ? -10.201 29.485 2.533 0.44 11.93 182 VAL A C 1
ATOM 1470 O O A VAL A 1 182 ? -9.918 28.229 2.499 0.56 10.88 182 VAL A O 1
ATOM 1471 O O B VAL A 1 182 ? -9.731 28.405 2.915 0.44 11.47 182 VAL A O 1
ATOM 1478 N N . ALA A 1 183 ? -9.534 30.300 1.682 1.00 12.72 183 ALA A N 1
ATOM 1479 C CA . ALA A 1 183 ? -8.138 30.055 1.315 1.00 12.59 183 ALA A CA 1
ATOM 1480 C C . ALA A 1 183 ? -7.270 30.690 2.384 1.00 11.73 183 ALA A C 1
ATOM 1481 O O . ALA A 1 183 ? -7.556 31.820 2.797 1.00 16.27 183 ALA A O 1
ATOM 1483 N N . GLY A 1 184 ? -6.235 29.972 2.847 1.00 11.76 184 GLY A N 1
ATOM 1484 C CA . GLY A 1 184 ? -5.416 30.511 3.917 1.00 11.29 184 GLY A CA 1
ATOM 1485 C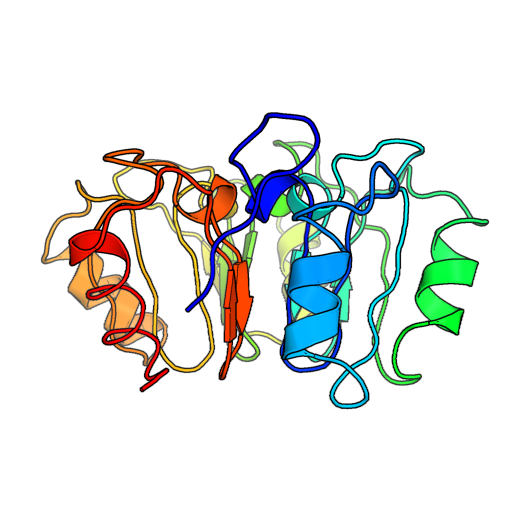 C . GLY A 1 184 ? -4.213 29.623 4.090 1.00 12.82 184 GLY A C 1
ATOM 1486 O O . GLY A 1 184 ? -3.964 28.732 3.271 1.00 17.86 184 GLY A O 1
ATOM 1487 N N . SER A 1 185 ? -3.411 29.909 5.131 1.00 12.87 185 SER A N 1
ATOM 1488 C CA . SER A 1 185 ? -2.154 29.190 5.306 1.00 11.75 185 SER A CA 1
ATOM 1489 C C . SER A 1 185 ? -2.060 28.659 6.723 1.00 9.73 185 SER A C 1
ATOM 1490 O O . SER A 1 185 ? -2.858 28.999 7.602 1.00 12.42 185 SER A O 1
ATOM 1493 N N . VAL A 1 186 ? -1.077 27.776 6.932 1.00 8.93 186 VAL A N 1
ATOM 1494 C CA . VAL A 1 186 ? -0.750 27.291 8.269 1.00 10.85 186 VAL A CA 1
ATOM 1495 C C . VAL A 1 186 ? 0.765 27.395 8.426 1.00 11.22 186 VAL A C 1
ATOM 1496 O O . VAL A 1 186 ? 1.497 27.630 7.473 1.00 10.78 186 VAL A O 1
ATOM 1500 N N . ASN A 1 187 ? 1.275 27.210 9.648 1.00 9.09 187 ASN A N 1
ATOM 1501 C CA . ASN A 1 187 ? 2.713 27.157 9.851 1.00 10.66 187 ASN A CA 1
ATOM 1502 C C . ASN A 1 187 ? 3.455 28.374 9.242 1.00 13.94 187 ASN A C 1
ATOM 1503 O O . ASN A 1 187 ? 4.548 28.248 8.705 1.00 14.36 187 ASN A O 1
ATOM 1508 N N . ARG A 1 188 ? 2.885 29.564 9.415 1.00 12.71 188 ARG A N 1
ATOM 1509 C CA . ARG A 1 188 ? 3.545 30.834 9.050 1.00 13.73 188 ARG A CA 1
ATOM 1510 C C . ARG A 1 188 ? 3.795 30.862 7.542 1.00 14.34 188 ARG A C 1
ATOM 1511 O O . ARG A 1 188 ? 4.914 31.084 7.030 1.00 17.99 188 ARG A O 1
ATOM 1519 N N . GLY A 1 189 ? 2.701 30.663 6.834 1.00 11.90 189 GLY A N 1
ATOM 1520 C CA . GLY A 1 189 ? 2.673 30.883 5.388 1.00 14.15 189 GLY A CA 1
ATOM 1521 C C . GLY A 1 189 ? 2.845 29.631 4.547 1.00 15.76 189 GLY A C 1
ATOM 1522 O O . GLY A 1 189 ? 2.986 29.736 3.324 1.00 17.18 189 GLY A O 1
ATOM 1523 N N . SER A 1 190 ? 2.783 28.435 5.133 1.00 11.55 190 SER A N 1
ATOM 1524 C CA . SER A 1 190 ? 2.826 27.234 4.331 1.00 11.03 190 SER A CA 1
ATOM 1525 C C . SER A 1 190 ? 1.514 27.007 3.597 1.00 11.84 190 SER A C 1
ATOM 1526 O O . SER A 1 190 ? 0.418 27.189 4.164 1.00 12.00 190 SER A O 1
ATOM 1529 N N A ASN A 1 191 ? 1.612 26.583 2.340 0.56 11.34 191 ASN A N 1
ATOM 1530 N N B ASN A 1 191 ? 1.633 26.594 2.324 0.44 11.26 191 ASN A N 1
ATOM 1531 C CA A ASN A 1 191 ? 0.401 26.256 1.615 0.56 11.55 191 ASN A CA 1
ATOM 1532 C CA B ASN A 1 191 ? 0.486 26.223 1.507 0.44 11.88 191 ASN A CA 1
ATOM 1533 C C A ASN A 1 191 ? 0.037 24.773 1.692 0.56 10.35 191 ASN A C 1
ATOM 1534 C C B ASN A 1 191 ? 0.020 24.788 1.725 0.44 10.37 191 ASN A C 1
ATOM 1535 O O A ASN A 1 191 ? -0.984 24.379 1.116 0.56 11.02 191 ASN A O 1
ATOM 1536 O O B ASN A 1 191 ? -1.065 24.438 1.233 0.44 9.40 191 ASN A O 1
ATOM 1545 N N . VAL A 1 192 ? 0.793 23.967 2.439 1.00 10.04 192 VAL A N 1
ATOM 1546 C CA . VAL A 1 192 ? 0.544 22.532 2.532 1.00 9.61 192 VAL A CA 1
ATOM 1547 C C . VAL A 1 192 ? -0.430 22.313 3.709 1.00 9.95 192 VAL A C 1
ATOM 1548 O O . VAL A 1 192 ? -0.055 21.886 4.813 1.00 12.35 192 VAL A O 1
ATOM 1552 N N . ILE A 1 193 ? -1.660 22.710 3.492 1.00 8.75 193 ILE A N 1
ATOM 1553 C CA . ILE A 1 193 ? -2.645 22.782 4.592 1.00 9.60 193 ILE A CA 1
ATOM 1554 C C . ILE A 1 193 ? -2.876 21.411 5.193 1.00 8.41 193 ILE A C 1
ATOM 1555 O O . ILE A 1 193 ? -2.911 21.223 6.435 1.00 9.85 193 ILE A O 1
ATOM 1560 N N . GLY A 1 194 ? -3.141 20.413 4.339 1.00 9.08 194 GLY A N 1
ATOM 1561 C CA . GLY A 1 194 ? -3.417 19.063 4.865 1.00 10.18 194 GLY A CA 1
ATOM 1562 C C . GLY A 1 194 ? -2.210 18.456 5.556 1.00 10.79 194 GLY A C 1
ATOM 1563 O O . GLY A 1 194 ? -2.350 17.605 6.469 1.00 13.52 194 GLY A O 1
ATOM 1564 N N . GLY A 1 195 ? -1.005 18.821 5.147 1.00 10.31 195 GLY A N 1
ATOM 1565 C CA . GLY A 1 195 ? 0.173 18.382 5.879 1.00 9.39 195 GLY A CA 1
ATOM 1566 C C . GLY A 1 195 ? 0.341 19.031 7.235 1.00 9.31 195 GLY A C 1
ATOM 1567 O O . GLY A 1 195 ? 0.984 18.446 8.118 1.00 9.41 195 GLY A O 1
ATOM 1568 N N . GLY A 1 196 ? -0.130 20.271 7.379 1.00 8.34 196 GLY A N 1
ATOM 1569 C CA . GLY A 1 196 ? 0.215 21.058 8.548 1.00 8.94 196 GLY A CA 1
ATOM 1570 C C . GLY A 1 196 ? -0.806 21.041 9.661 1.00 9.33 196 GLY A C 1
ATOM 1571 O O . GLY A 1 196 ? -0.523 21.616 10.709 1.00 11.58 196 GLY A O 1
ATOM 1572 N N . MET A 1 197 ? -1.984 20.454 9.443 1.00 8.49 197 MET A N 1
ATOM 1573 C CA . MET A 1 197 ? -2.988 20.463 10.495 1.00 8.88 197 MET A CA 1
ATOM 1574 C C . MET A 1 197 ? -3.944 19.279 10.322 1.00 9.21 197 MET A C 1
ATOM 1575 O O . MET A 1 197 ? -4.032 18.661 9.256 1.00 10.97 197 MET A O 1
ATOM 1580 N N . VAL A 1 198 ? -4.679 18.983 11.414 1.00 8.13 198 VAL A N 1
ATOM 1581 C CA . VAL A 1 198 ? -5.826 18.066 11.391 1.00 8.10 198 VAL A CA 1
ATOM 1582 C C . VAL A 1 198 ? -7.023 18.747 12.064 1.00 7.61 198 VAL A C 1
ATOM 1583 O O . VAL A 1 198 ? -6.849 19.631 12.907 1.00 8.16 198 VAL A O 1
ATOM 1587 N N . VAL A 1 199 ? -8.224 18.234 11.756 1.00 8.15 199 VAL A N 1
ATOM 1588 C CA . VAL A 1 199 ? -9.442 18.924 12.206 1.00 8.51 199 VAL A CA 1
ATOM 1589 C C . VAL A 1 199 ? -10.594 17.926 12.254 1.00 10.01 199 VAL A C 1
ATOM 1590 O O . VAL A 1 199 ? -10.707 17.034 11.397 1.00 11.43 199 VAL A O 1
ATOM 1594 N N . ASN A 1 200 ? -11.497 18.137 13.213 1.00 8.58 200 ASN A N 1
ATOM 1595 C CA . ASN A 1 200 ? -12.820 17.503 13.165 1.00 8.64 200 ASN A CA 1
ATOM 1596 C C . ASN A 1 200 ? -13.867 18.559 13.533 1.00 10.28 200 ASN A C 1
ATOM 1597 O O . ASN A 1 200 ? -13.583 19.766 13.456 1.00 11.56 200 ASN A O 1
ATOM 1602 N N . ASP A 1 201 ? -15.096 18.138 13.871 1.00 9.88 201 ASP A N 1
ATOM 1603 C CA . ASP A 1 201 ? -16.115 19.194 14.005 1.00 9.99 201 ASP A CA 1
ATOM 1604 C C . ASP A 1 201 ? -15.934 20.056 15.246 1.00 11.80 201 ASP A C 1
ATOM 1605 O O . ASP A 1 201 ? -16.661 21.056 15.389 1.00 15.21 201 ASP A O 1
ATOM 1610 N N . TRP A 1 202 ? -15.047 19.710 16.192 1.00 10.48 202 TRP A N 1
ATOM 1611 C CA . TRP A 1 202 ? -14.870 20.539 17.385 1.00 11.67 202 TRP A CA 1
ATOM 1612 C C . TRP A 1 202 ? -13.426 20.874 17.773 1.00 12.60 202 TRP A C 1
ATOM 1613 O O . TRP A 1 202 ? -13.219 21.620 18.748 1.00 14.12 202 TRP A O 1
ATOM 1624 N N . LEU A 1 203 ? -12.428 20.349 17.068 1.00 12.59 203 LEU A N 1
ATOM 1625 C CA . LEU A 1 203 ? -11.045 20.511 17.474 1.00 9.98 203 LEU A CA 1
ATOM 1626 C C . LEU A 1 203 ? -10.200 20.667 16.221 1.00 10.25 203 LEU A C 1
ATOM 1627 O O . LEU A 1 203 ? -10.368 19.902 15.283 1.00 10.38 203 LEU A O 1
ATOM 1632 N N . ALA A 1 204 ? -9.257 21.607 16.231 1.00 9.08 204 ALA A N 1
ATOM 1633 C CA . ALA A 1 204 ? -8.228 21.682 15.201 1.00 9.51 204 ALA A CA 1
ATOM 1634 C C . ALA A 1 204 ? -6.869 21.683 15.894 1.00 7.85 204 ALA A C 1
ATOM 1635 O O . ALA A 1 204 ? -6.694 22.363 16.934 1.00 9.96 204 ALA A O 1
ATOM 1637 N N . VAL A 1 205 ? -5.918 20.901 15.346 1.00 7.33 205 VAL A N 1
ATOM 1638 C CA . VAL A 1 205 ? -4.552 20.865 15.862 1.00 7.35 205 VAL A CA 1
ATOM 1639 C C . VAL A 1 205 ? -3.630 21.215 14.694 1.00 9.42 205 VAL A C 1
ATOM 1640 O O . VAL A 1 205 ? -3.674 20.542 13.659 1.00 8.66 205 VAL A O 1
ATOM 1644 N N A THR A 1 206 ? -2.834 22.281 14.847 0.46 8.46 206 THR A N 1
ATOM 1645 N N B THR A 1 206 ? -2.873 22.333 14.835 0.54 7.62 206 THR A N 1
ATOM 1646 C CA A THR A 1 206 ? -2.012 22.770 13.746 0.46 7.40 206 THR A CA 1
ATOM 1647 C CA B THR A 1 206 ? -2.017 22.911 13.795 0.54 7.52 206 THR A CA 1
ATOM 1648 C C A THR A 1 206 ? -0.556 22.860 14.201 0.46 8.31 206 THR A C 1
ATOM 1649 C C B THR A 1 206 ? -0.550 22.842 14.215 0.54 7.84 206 THR A C 1
ATOM 1650 O O A THR A 1 206 ? -0.250 22.781 15.385 0.46 8.21 206 THR A O 1
ATOM 1651 O O B THR A 1 206 ? -0.229 22.698 15.392 0.54 9.15 206 THR A O 1
ATOM 1658 N N . GLY A 1 207 ? 0.373 23.030 13.245 1.00 7.85 207 GLY A N 1
ATOM 1659 C CA . GLY A 1 207 ? 1.778 23.045 13.592 1.00 7.67 207 GLY A CA 1
ATOM 1660 C C . GLY A 1 207 ? 2.141 24.251 14.470 1.00 8.50 207 GLY A C 1
ATOM 1661 O O . GLY A 1 207 ? 1.492 25.308 14.466 1.00 8.46 207 GLY A O 1
ATOM 1662 N N . LEU A 1 208 ? 3.274 24.112 15.150 1.00 9.75 208 LEU A N 1
ATOM 1663 C CA . LEU A 1 208 ? 3.667 25.081 16.187 1.00 9.46 208 LEU A CA 1
ATOM 1664 C C . LEU A 1 208 ? 3.963 26.460 15.610 1.00 10.34 208 LEU A C 1
ATOM 1665 O O . LEU A 1 208 ? 3.784 27.472 16.306 1.00 10.51 208 LEU A O 1
ATOM 1670 N N . ASP A 1 209 ? 4.408 26.564 14.343 1.0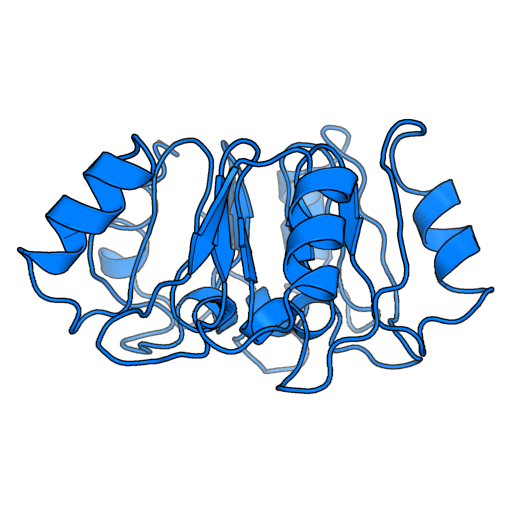0 9.06 209 ASP A N 1
ATOM 1671 C CA . ASP A 1 209 ? 4.678 27.880 13.778 1.00 10.16 209 ASP A CA 1
ATOM 1672 C C . ASP A 1 209 ? 3.425 28.618 13.289 1.00 9.71 209 ASP A C 1
ATOM 1673 O O . ASP A 1 209 ? 3.531 29.807 12.899 1.00 12.71 209 ASP A O 1
ATOM 1678 N N . THR A 1 210 ? 2.252 28.000 13.352 1.00 8.86 210 THR A N 1
ATOM 1679 C CA . THR A 1 210 ? 1.039 28.666 12.901 1.00 8.27 210 THR A CA 1
ATOM 1680 C C . THR A 1 210 ? 0.819 29.960 13.687 1.00 9.33 210 THR A C 1
ATOM 1681 O O . THR A 1 210 ? 0.978 29.985 14.927 1.00 10.36 210 THR A O 1
ATOM 1685 N N . THR A 1 211 ? 0.500 31.040 12.983 1.00 9.67 211 THR A N 1
ATOM 1686 C CA . THR A 1 211 ? 0.437 32.359 13.638 1.00 9.26 211 THR A CA 1
ATOM 1687 C C . THR A 1 211 ? -0.963 32.649 14.175 1.00 10.57 211 THR A C 1
ATOM 1688 O O . THR A 1 211 ? -1.945 31.974 13.866 1.00 12.31 211 THR A O 1
ATOM 1692 N N . ALA A 1 212 ? -1.068 33.750 14.967 1.00 12.20 212 ALA A N 1
ATOM 1693 C CA . ALA A 1 212 ? -2.388 34.128 15.468 1.00 12.71 212 ALA A CA 1
ATOM 1694 C C . ALA A 1 212 ? -3.395 34.395 14.363 1.00 12.50 212 ALA A C 1
ATOM 1695 O O . ALA A 1 212 ? -4.542 33.923 14.496 1.00 13.99 212 ALA A O 1
ATOM 1697 N N . PRO A 1 213 ? -3.081 35.137 13.282 1.00 12.67 213 PRO A N 1
ATOM 1698 C CA . PRO A 1 213 ? -4.101 35.347 12.237 1.00 14.94 213 PRO A CA 1
ATOM 1699 C C . PRO A 1 213 ? -4.475 34.037 11.578 1.00 14.23 213 PRO A C 1
ATOM 1700 O O . PRO A 1 213 ? -5.634 33.849 11.271 1.00 14.13 213 PRO A O 1
ATOM 1704 N N . GLU A 1 214 ? -3.508 33.126 11.416 1.00 11.49 214 GLU A N 1
ATOM 1705 C CA . GLU A 1 214 ? -3.858 31.849 10.784 1.00 10.14 214 GLU A CA 1
ATOM 1706 C C . GLU A 1 214 ? -4.778 31.042 11.682 1.00 11.53 214 GLU A C 1
ATOM 1707 O O . GLU A 1 214 ? -5.741 30.404 11.189 1.00 12.02 214 GLU A O 1
ATOM 1713 N N . LEU A 1 215 ? -4.503 31.028 12.994 1.00 11.58 215 LEU A N 1
ATOM 1714 C CA . LEU A 1 215 ? -5.379 30.315 13.919 1.00 12.25 215 LEU A CA 1
ATOM 1715 C C . LEU A 1 215 ? -6.770 30.929 13.965 1.00 14.30 215 LEU A C 1
ATOM 1716 O O . LEU A 1 215 ? -7.776 30.207 14.125 1.00 14.82 215 LEU A O 1
ATOM 1721 N N A SER A 1 216 ? -6.843 32.265 13.875 0.57 12.36 216 SER A N 1
ATOM 1722 N N B SER A 1 216 ? -6.874 32.259 13.851 0.43 12.81 216 SER A N 1
ATOM 1723 C CA A SER A 1 216 ? -8.126 32.963 13.853 0.57 14.14 216 SER A CA 1
ATOM 1724 C CA B SER A 1 216 ? -8.196 32.891 13.879 0.43 14.94 216 SER A CA 1
ATOM 1725 C C A SER A 1 216 ? -8.986 32.519 12.675 0.57 13.76 216 SER A C 1
ATOM 1726 C C B SER A 1 216 ? -9.023 32.529 12.651 0.43 13.54 216 SER A C 1
ATOM 1727 O O A SER A 1 216 ? -10.177 32.248 12.838 0.57 14.07 216 SER A O 1
ATOM 1728 O O B SER A 1 216 ? -10.238 32.339 12.752 0.43 14.65 216 SER A O 1
ATOM 1733 N N . VAL A 1 217 ? -8.382 32.431 11.482 1.00 12.77 217 VAL A N 1
ATOM 1734 C CA . VAL A 1 217 ? -9.079 31.951 10.285 1.00 13.50 217 VAL A CA 1
ATOM 1735 C C . VAL A 1 217 ? -9.555 30.519 10.481 1.00 13.27 217 VAL A C 1
ATOM 1736 O O . VAL A 1 217 ? -10.702 30.178 10.133 1.00 14.51 217 VAL A O 1
ATOM 1740 N N . ILE A 1 218 ? -8.690 29.671 11.054 1.00 12.81 218 ILE A N 1
ATOM 1741 C CA . ILE A 1 218 ? -9.050 28.275 11.296 1.00 11.76 218 ILE A CA 1
ATOM 1742 C C . ILE A 1 218 ? -10.243 28.187 12.242 1.00 12.36 218 ILE A C 1
ATOM 1743 O O . ILE A 1 218 ? -11.227 27.460 11.994 1.00 12.05 218 ILE A O 1
ATOM 1748 N N A GLU A 1 219 ? -10.198 28.944 13.326 0.49 13.21 219 GLU A N 1
ATOM 1749 N N B GLU A 1 219 ? -10.187 28.924 13.357 0.51 13.11 219 GLU A N 1
ATOM 1750 C CA A GLU A 1 219 ? -11.290 28.849 14.282 0.49 12.40 219 GLU A CA 1
ATOM 1751 C CA B GLU A 1 219 ? -11.303 28.887 14.302 0.51 12.92 219 GLU A CA 1
ATOM 1752 C C A GLU A 1 219 ? -12.603 29.369 13.705 0.49 11.69 219 GLU A C 1
ATOM 1753 C C B GLU A 1 219 ? -12.605 29.327 13.649 0.51 12.16 219 GLU A C 1
ATOM 1754 O O A GLU A 1 219 ? -13.680 28.844 14.039 0.49 13.95 219 GLU A O 1
ATOM 1755 O O B GLU A 1 219 ? -13.674 28.748 13.910 0.51 14.94 219 GLU A O 1
ATOM 1766 N N . SER A 1 220 ? -12.551 30.375 12.818 1.00 12.89 220 SER A N 1
ATOM 1767 C CA . SER A 1 220 ? -13.764 30.891 12.192 1.00 13.65 220 SER A CA 1
ATOM 1768 C C . SER A 1 220 ? -14.342 29.901 11.165 1.00 13.01 220 SER A C 1
ATOM 1769 O O . SER A 1 220 ? -15.515 29.535 11.257 1.00 16.13 220 SER A O 1
ATOM 1772 N N . VAL A 1 221 ? -13.523 29.436 10.208 1.00 11.32 221 VAL A N 1
ATOM 1773 C CA . VAL A 1 221 ? -14.113 28.643 9.132 1.00 11.73 221 VAL A CA 1
ATOM 1774 C C . VAL A 1 221 ? -14.509 27.248 9.614 1.00 11.80 221 VAL A C 1
ATOM 1775 O O . VAL A 1 221 ? -15.516 26.702 9.132 1.00 13.70 221 VAL A O 1
ATOM 1779 N N . PHE A 1 222 ? -13.859 26.708 10.636 1.00 11.10 222 PHE A N 1
ATOM 1780 C CA . PHE A 1 222 ? -14.271 25.400 11.144 1.00 9.91 222 PHE A CA 1
ATOM 1781 C C . PHE A 1 222 ? -15.281 25.491 12.285 1.00 13.88 222 PHE A C 1
ATOM 1782 O O . PHE A 1 222 ? -15.656 24.472 12.869 1.00 14.09 222 PHE A O 1
ATOM 1790 N N . ARG A 1 223 ? -15.740 26.705 12.598 1.00 12.16 223 ARG A N 1
ATOM 1791 C CA . ARG A 1 223 ? -16.820 26.905 13.584 1.00 15.37 223 ARG A CA 1
ATOM 1792 C C . ARG A 1 223 ? -16.412 26.340 14.937 1.00 15.60 223 ARG A C 1
ATOM 1793 O O . ARG A 1 223 ? -17.207 25.657 15.635 1.00 18.67 223 ARG A O 1
ATOM 1801 N N . LEU A 1 224 ? -15.169 26.659 15.338 1.00 14.59 224 LEU A N 1
ATOM 1802 C CA . LEU A 1 224 ? -14.621 26.105 16.579 1.00 17.54 224 LEU A CA 1
ATOM 1803 C C . LEU A 1 224 ? -14.810 27.006 17.786 1.00 29.70 224 LEU A C 1
ATOM 1804 O O . LEU A 1 224 ? -14.679 26.519 18.914 1.00 28.25 224 LEU A O 1
ATOM 1809 N N . GLY A 1 225 ? -15.124 28.275 17.586 1.00 30.86 225 GLY A N 1
ATOM 1810 C CA . GLY A 1 225 ? -15.376 29.159 18.718 1.00 50.59 225 GLY A CA 1
ATOM 1811 C C . GLY A 1 225 ? -16.834 29.217 19.183 1.00 57.12 225 GLY A C 1
ATOM 1812 O O . GLY A 1 225 ? -17.414 28.216 19.635 1.00 59.78 225 GLY A O 1
#